Protein AF-A0A7V5V6L2-F1 (afdb_monomer_lite)

Secondary structure (DSSP, 8-state):
------------------------EEE--TT-SS-EEE--S-GGGS-TT-S-PPP-TT-------------TTT-B--TT-EEEEEEEE-GGGPPP-TT-EEEEEETT-GGG-EEEEPPTTSEEEETTTEEEE-TT--HHHHHHHHHHHHTTTSSS--EEEEEEE---HHHHHT-EEEEPPTTSEEEETTTEEEE-TTSBHHHHHHHHHHHHHHHHS--EEEEEEEEE--GGG--

pLDDT: mean 77.85, std 20.08, range [34.38, 97.31]

Structure (mmCIF, N/CA/C/O backbone):
data_AF-A0A7V5V6L2-F1
#
_entry.id   AF-A0A7V5V6L2-F1
#
loop_
_atom_site.group_PDB
_atom_site.id
_atom_site.type_symbol
_atom_site.label_atom_id
_atom_site.label_alt_id
_atom_site.label_comp_id
_atom_site.label_asym_id
_atom_site.label_entity_id
_atom_site.label_seq_id
_atom_site.pdbx_PDB_ins_code
_atom_site.Cartn_x
_atom_site.Cartn_y
_atom_site.Cartn_z
_atom_site.occupancy
_atom_site.B_iso_or_equiv
_atom_site.auth_seq_id
_atom_site.auth_comp_id
_atom_site.auth_asym_id
_atom_site.auth_atom_id
_atom_site.pdbx_PDB_model_num
ATOM 1 N N . MET A 1 1 ? 56.362 79.040 -9.985 1.00 41.59 1 MET A N 1
ATOM 2 C CA . MET A 1 1 ? 54.893 79.216 -9.907 1.00 41.59 1 MET A CA 1
ATOM 3 C C . MET A 1 1 ? 54.268 78.743 -11.215 1.00 41.59 1 MET A C 1
ATOM 5 O O . MET A 1 1 ? 54.948 78.742 -12.229 1.00 41.59 1 MET A O 1
ATOM 9 N N . THR A 1 2 ? 52.988 78.359 -11.138 1.00 38.19 2 THR A N 1
ATOM 10 C CA . THR A 1 2 ? 52.001 78.101 -12.213 1.00 38.19 2 THR A CA 1
ATOM 11 C C . THR A 1 2 ? 51.930 76.734 -12.934 1.00 38.19 2 THR A C 1
ATOM 13 O O . THR A 1 2 ? 52.546 76.502 -13.961 1.00 38.19 2 THR A O 1
ATOM 16 N N . LYS A 1 3 ? 50.987 75.935 -12.393 1.00 36.12 3 LYS A N 1
ATOM 17 C CA . LYS A 1 3 ? 49.850 75.212 -13.019 1.00 36.12 3 LYS A CA 1
ATOM 18 C C . LYS A 1 3 ? 50.050 73.830 -13.675 1.00 36.12 3 LYS A C 1
ATOM 20 O O . LYS A 1 3 ? 50.362 73.695 -14.850 1.00 36.12 3 LYS A O 1
ATOM 25 N N . ARG A 1 4 ? 49.630 72.819 -12.894 1.00 40.44 4 ARG A N 1
ATOM 26 C CA . ARG A 1 4 ? 49.074 71.511 -13.298 1.00 40.44 4 ARG A CA 1
ATOM 27 C C . ARG A 1 4 ? 48.045 71.627 -14.434 1.00 40.44 4 ARG A C 1
ATOM 29 O O . ARG A 1 4 ? 47.139 72.457 -14.355 1.00 40.44 4 ARG A O 1
ATOM 36 N N . LYS A 1 5 ? 48.087 70.672 -15.367 1.00 40.25 5 LYS A N 1
ATOM 37 C CA . LYS A 1 5 ? 46.914 70.154 -16.086 1.00 40.25 5 LYS A CA 1
ATOM 38 C C . LYS A 1 5 ? 46.978 68.626 -16.068 1.00 40.25 5 LYS A C 1
ATOM 40 O O . LYS A 1 5 ? 47.939 68.042 -16.553 1.00 40.25 5 LYS A O 1
ATOM 45 N N . TYR A 1 6 ? 45.977 68.010 -15.446 1.00 41.84 6 TYR A N 1
ATOM 46 C CA . TYR A 1 6 ? 45.711 66.577 -15.518 1.00 41.84 6 TYR A CA 1
ATOM 47 C C . TYR A 1 6 ? 45.057 66.280 -16.869 1.00 41.84 6 TYR A C 1
ATOM 49 O O . TYR A 1 6 ? 44.109 66.970 -17.240 1.00 41.84 6 TYR A O 1
ATOM 57 N N . SER A 1 7 ? 45.545 65.266 -17.582 1.00 34.50 7 SER A N 1
ATOM 58 C CA . SER A 1 7 ? 44.840 64.672 -18.716 1.00 34.50 7 SER A CA 1
ATOM 59 C C . SER A 1 7 ? 44.557 63.219 -18.360 1.00 34.50 7 SER A C 1
ATOM 61 O O . SER A 1 7 ? 45.471 62.408 -18.227 1.00 34.50 7 SER A O 1
ATOM 63 N N . ILE A 1 8 ? 43.287 62.941 -18.087 1.00 43.38 8 ILE A N 1
ATOM 64 C CA . ILE A 1 8 ? 42.750 61.618 -17.789 1.00 43.38 8 ILE A CA 1
ATOM 65 C C . ILE A 1 8 ? 42.624 60.896 -19.133 1.00 43.38 8 ILE A C 1
ATOM 67 O O . ILE A 1 8 ? 41.795 61.282 -19.953 1.00 43.38 8 ILE A O 1
ATOM 71 N N . LEU A 1 9 ? 43.458 59.880 -19.371 1.00 35.69 9 LEU A N 1
ATOM 72 C CA . LEU A 1 9 ? 43.323 58.990 -20.522 1.00 35.69 9 LEU A CA 1
ATOM 73 C C . LEU A 1 9 ? 42.493 57.774 -20.095 1.00 35.69 9 LEU A C 1
ATOM 75 O O . LEU A 1 9 ? 42.936 56.946 -19.300 1.00 35.69 9 LEU A O 1
ATOM 79 N N . LEU A 1 10 ? 41.261 57.727 -20.591 1.00 34.38 10 LEU A N 1
ATOM 80 C CA . LEU A 1 10 ? 40.284 56.671 -20.367 1.00 34.38 10 LEU A CA 1
ATOM 81 C C . LEU A 1 10 ? 40.291 55.707 -21.567 1.00 34.38 10 LEU A C 1
ATOM 83 O O . LEU A 1 10 ? 40.171 56.153 -22.703 1.00 34.38 10 LEU A O 1
ATOM 87 N N . LEU A 1 11 ? 40.303 54.407 -21.250 1.00 35.81 11 LEU A N 1
ATOM 88 C CA . LEU A 1 11 ? 39.705 53.293 -22.001 1.00 35.81 11 LEU A CA 1
ATOM 89 C C . LEU A 1 11 ? 40.404 52.788 -23.283 1.00 35.81 11 LEU A C 1
ATOM 91 O O . LEU A 1 11 ? 40.510 53.487 -24.281 1.00 35.81 11 LEU A O 1
ATOM 95 N N . ILE A 1 12 ? 40.753 51.498 -23.288 1.00 34.94 12 ILE A N 1
ATOM 96 C CA . ILE A 1 12 ? 40.013 50.417 -23.978 1.00 34.94 12 ILE A CA 1
ATOM 97 C C . ILE A 1 12 ? 40.784 49.115 -23.705 1.00 34.94 12 ILE A C 1
ATOM 99 O O . ILE A 1 12 ? 41.847 48.863 -24.267 1.00 34.94 12 ILE A O 1
ATOM 103 N N . THR A 1 13 ? 40.265 48.282 -22.804 1.00 43.19 13 THR A N 1
ATOM 104 C CA . THR A 1 13 ? 40.696 46.888 -22.669 1.00 43.19 13 THR A CA 1
ATOM 105 C C . THR A 1 13 ? 40.011 46.077 -23.761 1.00 43.19 13 THR A C 1
ATOM 107 O O . THR A 1 13 ? 38.801 45.861 -23.736 1.00 43.19 13 THR A O 1
ATOM 110 N N . LEU A 1 14 ? 40.800 45.645 -24.744 1.00 39.41 14 LEU A N 1
ATOM 111 C CA . LEU A 1 14 ? 40.396 44.671 -25.749 1.00 39.41 14 LEU A CA 1
ATOM 112 C C . LEU A 1 14 ? 40.101 43.342 -25.030 1.00 39.41 14 LEU A C 1
ATOM 114 O O . LEU A 1 14 ? 41.017 42.597 -24.683 1.00 39.41 14 LEU A O 1
ATOM 118 N N . PHE A 1 15 ? 38.827 43.032 -24.785 1.00 39.12 15 PHE A N 1
ATOM 119 C CA . PHE A 1 15 ? 38.419 41.649 -24.555 1.00 39.12 15 PHE A CA 1
ATOM 120 C C . PHE A 1 15 ? 38.571 40.926 -25.894 1.00 39.12 15 PHE A C 1
ATOM 122 O O . PHE A 1 15 ? 37.672 40.951 -26.733 1.00 39.12 15 PHE A O 1
ATOM 129 N N . LEU A 1 16 ? 39.733 40.305 -26.117 1.00 39.19 16 LEU A N 1
ATOM 130 C CA . LEU A 1 16 ? 39.832 39.236 -27.100 1.00 39.19 16 LEU A CA 1
ATOM 131 C C . LEU A 1 16 ? 38.950 38.093 -26.598 1.00 39.19 16 LEU A C 1
ATOM 133 O O . LEU A 1 16 ? 39.369 37.255 -25.801 1.00 39.19 16 LEU A O 1
ATOM 137 N N . SER A 1 17 ? 37.709 38.069 -27.072 1.00 45.81 17 SER A N 1
ATOM 138 C CA . SER A 1 17 ? 36.890 36.868 -27.119 1.00 45.81 17 SER A CA 1
ATOM 139 C C . SER A 1 17 ? 37.566 35.886 -28.075 1.00 45.81 17 SER A C 1
ATOM 141 O O . SER A 1 17 ? 37.196 35.766 -29.241 1.00 45.81 17 SER A O 1
ATOM 143 N N . GLY A 1 18 ? 38.604 35.209 -27.591 1.00 37.38 18 GLY A N 1
ATOM 144 C CA . GLY A 1 18 ? 39.109 34.005 -28.223 1.00 37.38 18 GLY A CA 1
ATOM 145 C C . GLY A 1 18 ? 38.018 32.948 -28.138 1.00 37.38 18 GLY A C 1
ATOM 146 O O . GLY A 1 18 ? 37.885 32.274 -27.120 1.00 37.38 18 GLY A O 1
ATOM 147 N N . CYS A 1 19 ? 37.217 32.813 -29.195 1.00 45.19 19 CYS A N 1
ATOM 148 C CA . CYS A 1 19 ? 36.525 31.561 -29.466 1.00 45.19 19 CYS A CA 1
ATOM 149 C C . CYS A 1 19 ? 37.611 30.510 -29.708 1.00 45.19 19 CYS A C 1
ATOM 151 O O . CYS A 1 19 ? 38.094 30.355 -30.827 1.00 45.19 19 CYS A O 1
ATOM 153 N N . ALA A 1 20 ? 38.033 29.818 -28.651 1.00 37.53 20 ALA A N 1
ATOM 154 C CA . ALA A 1 20 ? 38.747 28.564 -28.800 1.00 37.53 20 ALA A CA 1
ATOM 155 C C . ALA A 1 20 ? 37.747 27.571 -29.400 1.00 37.53 20 ALA A C 1
ATOM 157 O O . ALA A 1 20 ? 36.909 27.006 -28.695 1.00 37.53 20 ALA A O 1
ATOM 158 N N . ALA A 1 21 ? 37.776 27.434 -30.726 1.00 41.00 21 ALA A N 1
ATOM 159 C CA . ALA A 1 21 ? 37.084 26.360 -31.410 1.00 41.00 21 ALA A CA 1
ATOM 160 C C . ALA A 1 21 ? 37.600 25.044 -30.817 1.00 41.00 21 ALA A C 1
ATOM 162 O O . ALA A 1 21 ? 38.800 24.767 -30.825 1.00 41.00 21 ALA A O 1
ATOM 163 N N . ARG A 1 22 ? 36.693 24.281 -30.211 1.00 42.16 22 ARG A N 1
ATOM 164 C CA . ARG A 1 22 ? 36.994 22.982 -29.621 1.00 42.16 22 ARG A CA 1
ATOM 165 C C . ARG A 1 22 ? 37.298 22.036 -30.783 1.00 42.16 22 ARG A C 1
ATOM 167 O O . ARG A 1 22 ? 36.386 21.588 -31.464 1.00 42.16 22 ARG A O 1
ATOM 174 N N . GLU A 1 23 ? 38.575 21.819 -31.073 1.00 45.91 23 GLU A N 1
ATOM 175 C CA . GLU A 1 23 ? 38.997 20.843 -32.079 1.00 45.91 23 GLU A CA 1
ATOM 176 C C . GLU A 1 23 ? 38.764 19.443 -31.507 1.00 45.91 23 GLU A C 1
ATOM 178 O O . GLU A 1 23 ? 39.464 19.017 -30.589 1.00 45.91 23 GLU A O 1
ATOM 183 N N . THR A 1 24 ? 37.739 18.756 -32.006 1.00 48.75 24 THR A N 1
ATOM 184 C CA . THR A 1 24 ? 37.389 17.394 -31.602 1.00 48.75 24 THR A CA 1
ATOM 185 C C . THR A 1 24 ? 37.683 16.411 -32.731 1.00 48.75 24 THR A C 1
ATOM 187 O O . THR A 1 24 ? 37.511 16.710 -33.913 1.00 48.75 24 THR A O 1
ATOM 190 N N . LEU A 1 25 ? 38.182 15.227 -32.370 1.00 47.44 25 LEU A N 1
ATOM 191 C CA . LEU A 1 25 ? 38.344 14.108 -33.297 1.00 47.44 25 LEU A CA 1
ATOM 192 C C . LEU A 1 25 ? 37.004 13.371 -33.376 1.00 47.44 25 LEU A C 1
ATOM 194 O O . LEU A 1 25 ? 36.458 12.958 -32.352 1.00 47.44 25 LEU A O 1
ATOM 198 N N . SER A 1 26 ? 36.474 13.217 -34.590 1.00 45.06 26 SER A N 1
ATOM 199 C CA . SER A 1 26 ? 35.284 12.406 -34.852 1.00 45.06 26 SER A CA 1
ATOM 200 C C . SER A 1 26 ? 35.706 11.026 -35.341 1.00 45.06 26 SER A C 1
ATOM 202 O O . SER A 1 26 ? 36.468 10.891 -36.300 1.00 45.06 26 SER A O 1
ATOM 204 N N . VAL A 1 27 ? 35.211 9.978 -34.683 1.00 51.06 27 VAL A N 1
ATOM 205 C CA . VAL A 1 27 ? 35.336 8.613 -35.202 1.00 51.06 27 VAL A CA 1
ATOM 206 C C . VAL A 1 27 ? 34.067 8.289 -35.973 1.00 51.06 27 VAL A C 1
ATOM 208 O O . VAL A 1 27 ? 32.991 8.155 -35.391 1.00 51.06 27 VAL A O 1
ATOM 211 N N . ARG A 1 28 ? 34.205 8.161 -37.296 1.00 44.34 28 ARG A N 1
ATOM 212 C CA . ARG A 1 28 ? 33.155 7.627 -38.165 1.00 44.34 28 ARG A CA 1
ATOM 213 C C . ARG A 1 28 ? 33.167 6.110 -38.103 1.00 44.34 28 ARG A C 1
ATOM 215 O O . ARG A 1 28 ? 34.108 5.470 -38.570 1.00 44.34 28 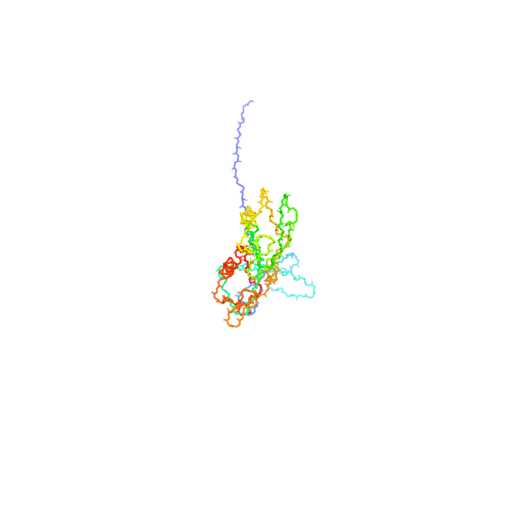ARG A O 1
ATOM 222 N N . GLN A 1 29 ? 32.105 5.540 -37.552 1.00 45.56 29 GLN A N 1
ATOM 223 C CA . GLN A 1 29 ? 31.823 4.115 -37.652 1.00 45.56 29 GLN A CA 1
ATOM 224 C C . GLN A 1 29 ? 30.957 3.893 -38.909 1.00 45.56 29 GLN A C 1
ATOM 226 O O . GLN A 1 29 ? 30.001 4.647 -39.084 1.00 45.56 29 GLN A O 1
ATOM 231 N N . PRO A 1 30 ? 31.251 2.909 -39.784 1.00 44.44 30 PRO A N 1
ATOM 232 C CA . PRO A 1 30 ? 30.562 2.764 -41.076 1.00 44.44 30 PRO A CA 1
ATOM 233 C C . PRO A 1 30 ? 29.033 2.629 -40.984 1.00 44.44 30 PRO A C 1
ATOM 235 O O . PRO A 1 30 ? 28.346 3.056 -41.903 1.00 44.44 30 PRO A O 1
ATOM 238 N N . ASP A 1 31 ? 28.522 2.116 -39.858 1.00 51.16 31 ASP A N 1
ATOM 239 C CA . ASP A 1 31 ? 27.096 1.835 -39.638 1.00 51.16 31 ASP A CA 1
ATOM 240 C C . ASP A 1 31 ? 26.474 2.611 -38.453 1.00 51.16 31 ASP A C 1
ATOM 242 O O . ASP A 1 31 ? 25.347 2.322 -38.052 1.00 51.16 31 ASP A O 1
ATOM 246 N N . ALA A 1 32 ? 27.172 3.590 -37.857 1.00 44.25 32 ALA A N 1
ATOM 247 C CA . ALA A 1 32 ? 26.611 4.392 -36.760 1.00 44.25 32 ALA A CA 1
ATOM 248 C C . ALA A 1 32 ? 26.010 5.708 -37.277 1.00 44.25 32 ALA A C 1
ATOM 250 O O . ALA A 1 32 ? 26.667 6.487 -37.962 1.00 44.25 32 ALA A O 1
ATOM 251 N N . LEU A 1 33 ? 24.761 5.993 -36.894 1.00 48.53 33 LEU A N 1
ATOM 252 C CA . LEU A 1 33 ? 23.981 7.141 -37.379 1.00 48.53 33 LEU A CA 1
ATOM 253 C C . LEU A 1 33 ? 24.474 8.523 -36.896 1.00 48.53 33 LEU A C 1
ATOM 255 O O . LEU A 1 33 ? 23.944 9.535 -37.358 1.00 48.53 33 LEU A O 1
ATOM 259 N N . LYS A 1 34 ? 25.461 8.605 -35.988 1.00 48.25 34 LYS A N 1
ATOM 260 C CA . LYS A 1 34 ? 26.094 9.869 -35.565 1.00 48.25 34 LYS A CA 1
ATOM 261 C C . LYS A 1 34 ? 27.561 9.687 -35.186 1.00 48.25 34 LYS A C 1
ATOM 263 O O . LYS A 1 34 ? 27.925 8.691 -34.568 1.00 48.25 34 LYS A O 1
ATOM 268 N N . ASP A 1 35 ? 28.355 10.706 -35.505 1.00 42.47 35 ASP A N 1
ATOM 269 C CA . ASP A 1 35 ? 29.761 10.810 -35.119 1.00 42.47 35 ASP A CA 1
ATOM 270 C C . ASP A 1 35 ? 29.901 10.810 -33.584 1.00 42.47 35 ASP A C 1
ATOM 272 O O . ASP A 1 35 ? 29.190 11.537 -32.882 1.00 42.47 35 ASP A O 1
ATOM 276 N N . VAL A 1 36 ? 30.820 9.994 -33.057 1.00 54.28 36 VAL A N 1
ATOM 277 C CA . VAL A 1 36 ? 31.207 10.023 -31.638 1.00 54.28 36 VAL A CA 1
ATOM 278 C C . VAL A 1 36 ? 32.242 11.128 -31.455 1.00 54.28 36 VAL A C 1
ATOM 280 O O . VAL A 1 36 ? 33.311 11.084 -32.068 1.00 54.28 36 VAL A O 1
ATOM 283 N N . GLU A 1 37 ? 31.922 12.120 -30.625 1.00 52.84 37 GLU A N 1
ATOM 284 C CA . GLU A 1 37 ? 32.837 13.212 -30.296 1.00 52.84 37 GLU A CA 1
ATOM 285 C C . GLU A 1 37 ? 33.836 12.740 -29.234 1.00 52.84 37 GLU A C 1
ATOM 287 O O . GLU A 1 37 ? 33.458 12.415 -28.107 1.00 52.84 37 GLU A O 1
ATOM 292 N N . ILE A 1 38 ? 35.116 12.674 -29.598 1.00 53.09 38 ILE A N 1
ATOM 293 C CA . ILE A 1 38 ? 36.175 12.268 -28.676 1.00 53.09 38 ILE A CA 1
ATOM 294 C C . ILE A 1 38 ? 36.830 13.518 -28.092 1.00 53.09 38 ILE A C 1
ATOM 296 O O . ILE A 1 38 ? 37.417 14.330 -28.810 1.00 53.09 38 ILE A O 1
ATOM 300 N N . SER A 1 39 ? 36.749 13.645 -26.768 1.00 54.25 39 SER A N 1
ATOM 301 C CA . SER A 1 39 ? 37.547 14.585 -25.981 1.00 54.25 39 SER A CA 1
ATOM 302 C C . SER A 1 39 ? 38.772 13.852 -25.442 1.00 54.25 39 SER A C 1
ATOM 304 O O . SER A 1 39 ? 38.650 12.740 -24.935 1.00 54.25 39 SER A O 1
ATOM 306 N N . TYR A 1 40 ? 39.946 14.467 -25.536 1.00 60.50 40 TYR A N 1
ATOM 307 C CA . TYR A 1 40 ? 41.209 13.877 -25.101 1.00 60.50 40 TYR A CA 1
ATOM 308 C C . TYR A 1 40 ? 41.943 14.821 -24.140 1.00 60.50 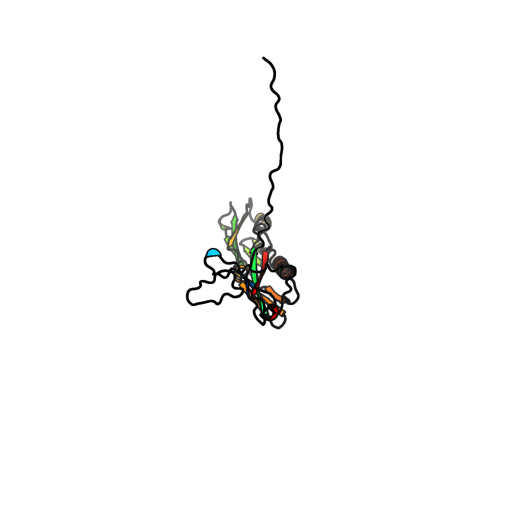40 TYR A C 1
ATOM 310 O O . TYR A 1 40 ? 41.946 16.037 -24.332 1.00 60.50 40 TYR A O 1
ATOM 318 N N . GLU A 1 41 ? 42.557 14.260 -23.097 1.00 55.09 41 GLU A N 1
ATOM 319 C CA . GLU A 1 41 ? 43.478 14.967 -22.198 1.00 55.09 41 GLU A CA 1
ATOM 320 C C . GLU A 1 41 ? 44.922 14.734 -22.683 1.00 55.09 41 GLU A C 1
ATOM 322 O O . GLU A 1 41 ? 45.249 13.636 -23.130 1.00 55.09 41 GLU A O 1
ATOM 327 N N . ASN A 1 42 ? 45.787 15.756 -22.588 1.00 53.41 42 ASN A N 1
ATOM 328 C CA . ASN A 1 42 ? 47.182 15.785 -23.081 1.00 53.41 42 ASN A CA 1
ATOM 329 C C . ASN A 1 42 ? 47.364 15.998 -24.602 1.00 53.41 42 ASN A C 1
ATOM 331 O O . ASN A 1 42 ? 48.079 15.252 -25.271 1.00 53.41 42 ASN A O 1
ATOM 335 N N . LYS A 1 43 ? 46.765 17.068 -25.149 1.00 57.22 43 LYS A N 1
ATOM 336 C CA . LYS A 1 43 ? 46.905 17.480 -26.564 1.00 57.22 43 LYS A CA 1
ATOM 337 C C . LYS A 1 43 ? 48.359 17.625 -27.028 1.00 57.22 43 LYS A C 1
ATOM 339 O O . LYS A 1 43 ? 48.651 17.343 -28.185 1.00 57.22 43 LYS A O 1
ATOM 344 N N . ASP A 1 44 ? 49.250 18.004 -26.121 1.00 59.19 44 ASP A N 1
ATOM 345 C CA . ASP A 1 44 ? 50.657 18.291 -26.418 1.00 59.19 44 ASP A CA 1
ATOM 346 C C . ASP A 1 44 ? 51.504 17.028 -26.652 1.00 59.19 44 ASP A C 1
ATOM 348 O O . ASP A 1 44 ? 52.639 17.122 -27.114 1.00 59.19 44 ASP A O 1
ATOM 352 N N . LEU A 1 45 ? 50.964 15.841 -26.339 1.00 59.47 45 LEU A N 1
ATOM 353 C CA . LEU A 1 45 ? 51.643 14.556 -26.543 1.00 59.47 45 LEU A CA 1
ATOM 354 C C . LEU A 1 45 ? 51.358 13.940 -27.919 1.00 59.47 45 LEU A C 1
ATOM 356 O O . LEU A 1 45 ? 51.990 12.949 -28.289 1.00 59.47 45 LEU A O 1
ATOM 360 N N . LEU A 1 46 ? 50.413 14.502 -28.678 1.00 58.41 46 LEU A N 1
ATOM 361 C CA . LEU A 1 46 ? 50.105 14.033 -30.023 1.00 58.41 46 LEU A CA 1
ATOM 362 C C . LEU A 1 46 ? 51.038 14.707 -31.043 1.00 58.41 46 LEU A C 1
ATOM 364 O O . LEU A 1 46 ? 51.217 15.926 -30.997 1.00 58.41 46 LEU A O 1
ATOM 368 N N . PRO A 1 47 ? 51.620 13.955 -31.996 1.00 56.91 47 PRO A N 1
ATOM 369 C CA . PRO A 1 47 ? 52.330 14.563 -33.114 1.00 56.91 47 PRO A CA 1
ATOM 370 C C . PRO A 1 47 ? 51.374 15.472 -33.913 1.00 56.91 47 PRO A C 1
ATOM 372 O O . PRO A 1 47 ? 50.189 15.167 -34.051 1.00 56.91 47 PRO A O 1
ATOM 375 N N . ALA A 1 48 ? 51.894 16.602 -34.406 1.00 56.06 48 ALA A N 1
ATOM 376 C CA . ALA A 1 48 ? 51.169 17.653 -35.134 1.00 56.06 48 ALA A CA 1
ATOM 377 C C . ALA A 1 48 ? 50.207 17.110 -36.223 1.00 56.06 48 ALA A C 1
ATOM 379 O O . ALA A 1 48 ? 50.415 16.018 -36.751 1.00 56.06 48 ALA A O 1
ATOM 380 N N . PRO A 1 49 ? 49.158 17.874 -36.580 1.00 52.25 49 PRO A N 1
ATOM 381 C CA . PRO A 1 49 ? 47.780 17.407 -36.706 1.00 52.25 49 PRO A CA 1
ATOM 382 C C . PRO A 1 49 ? 47.640 16.237 -37.683 1.00 52.25 49 PRO A C 1
ATOM 384 O O . PRO A 1 49 ? 47.519 16.413 -38.895 1.00 52.25 49 PRO A O 1
ATOM 387 N N . VAL A 1 50 ? 47.614 15.025 -37.136 1.00 52.72 50 VAL A N 1
ATOM 388 C CA . VAL A 1 50 ? 47.217 13.832 -37.878 1.00 52.72 50 VAL A CA 1
ATOM 389 C C . VAL A 1 50 ? 45.697 13.750 -37.808 1.00 52.72 50 VAL A C 1
ATOM 391 O O . VAL A 1 50 ? 45.124 13.622 -36.730 1.00 52.72 50 VAL A O 1
ATOM 394 N N . SER A 1 51 ? 45.029 13.817 -38.958 1.00 53.56 51 SER A N 1
ATOM 395 C CA . SER A 1 51 ? 43.568 13.669 -39.071 1.00 53.56 51 SER A CA 1
ATOM 396 C C . SER A 1 51 ? 43.062 12.294 -38.618 1.00 53.56 51 SER A C 1
ATOM 398 O O . SER A 1 51 ? 41.862 12.100 -38.444 1.00 53.56 51 SER A O 1
ATOM 400 N N . THR A 1 52 ? 43.972 11.339 -38.415 1.00 56.16 52 THR A N 1
ATOM 401 C CA . THR A 1 52 ? 43.672 9.973 -37.999 1.00 56.16 52 THR A CA 1
ATOM 402 C C . THR A 1 52 ? 44.729 9.475 -37.018 1.00 56.16 52 THR A C 1
ATOM 404 O O . THR A 1 52 ? 45.887 9.286 -37.395 1.00 56.16 52 THR A O 1
ATOM 407 N N . TYR A 1 53 ? 44.326 9.225 -35.774 1.00 66.75 53 TYR A N 1
ATOM 408 C CA . TYR A 1 53 ? 45.139 8.520 -34.785 1.00 66.75 53 TYR A CA 1
ATOM 409 C C . TYR A 1 53 ? 44.784 7.031 -34.800 1.00 66.75 53 TYR A C 1
ATOM 411 O O . TYR A 1 53 ? 43.607 6.667 -34.782 1.00 66.75 53 TYR A O 1
ATOM 419 N N . ARG A 1 54 ? 45.794 6.159 -34.848 1.00 68.94 54 ARG A N 1
ATOM 420 C CA . ARG A 1 54 ? 45.600 4.708 -34.778 1.00 68.94 54 ARG A CA 1
ATOM 421 C C . ARG A 1 54 ? 45.920 4.245 -33.364 1.00 68.94 54 ARG A C 1
ATOM 423 O O . ARG A 1 54 ? 47.053 4.411 -32.933 1.00 68.94 54 ARG A O 1
ATOM 430 N N . LEU A 1 55 ? 44.942 3.634 -32.698 1.00 71.94 55 LEU A N 1
ATOM 431 C CA . LEU A 1 55 ? 45.127 3.073 -31.361 1.00 71.94 55 LEU A CA 1
ATOM 432 C C . LEU A 1 55 ? 46.203 1.981 -31.370 1.00 71.94 55 LEU A C 1
ATOM 434 O O . LEU A 1 55 ? 46.220 1.115 -32.254 1.00 71.94 55 LEU A O 1
ATOM 438 N N . THR A 1 56 ? 47.083 2.021 -30.379 1.00 77.00 56 THR A N 1
ATOM 439 C CA . THR A 1 56 ? 48.189 1.085 -30.184 1.00 77.00 56 THR A CA 1
ATOM 440 C C . THR A 1 56 ? 48.133 0.427 -28.806 1.00 77.00 56 THR A C 1
ATOM 442 O O . THR A 1 56 ? 47.362 0.805 -27.923 1.00 77.00 56 THR A O 1
ATOM 445 N N . SER A 1 57 ? 48.941 -0.616 -28.618 1.00 62.66 57 SER A N 1
ATOM 446 C CA . SER A 1 57 ? 49.091 -1.282 -27.327 1.00 62.66 57 SER A CA 1
ATOM 447 C C . SER A 1 57 ? 49.750 -0.338 -26.315 1.00 62.66 57 SER A C 1
ATOM 449 O O . SER A 1 57 ? 50.934 -0.036 -26.448 1.00 62.66 57 SER A O 1
ATOM 451 N N . GLY A 1 58 ? 48.997 0.095 -25.304 1.00 72.06 58 GLY A N 1
ATOM 452 C CA . GLY A 1 58 ? 49.451 1.045 -24.279 1.00 72.06 58 GLY A CA 1
ATOM 453 C C . GLY A 1 58 ? 48.526 2.252 -24.127 1.00 72.06 58 GLY A C 1
ATOM 454 O O . GLY A 1 58 ? 48.551 2.907 -23.087 1.00 72.06 58 GLY A O 1
ATOM 455 N N . ASP A 1 59 ? 47.667 2.495 -25.117 1.00 76.31 59 ASP A N 1
ATOM 456 C CA . ASP A 1 59 ? 46.675 3.561 -25.047 1.00 76.31 59 ASP A CA 1
ATOM 457 C C . ASP A 1 59 ? 45.590 3.220 -24.022 1.00 76.31 59 ASP A C 1
ATOM 459 O O . ASP A 1 59 ? 45.078 2.098 -23.964 1.00 76.31 59 ASP A O 1
ATOM 463 N N . VAL A 1 60 ? 45.205 4.216 -23.226 1.00 69.56 60 VAL A N 1
ATOM 464 C CA . VAL A 1 60 ? 44.122 4.097 -22.249 1.00 69.56 60 VAL A CA 1
ATOM 465 C C . VAL A 1 60 ? 42.923 4.883 -22.758 1.00 69.56 60 VAL A C 1
ATOM 467 O O . VAL A 1 60 ? 42.952 6.110 -22.831 1.00 69.56 60 VAL A O 1
ATOM 470 N N . LEU A 1 61 ? 41.850 4.172 -23.101 1.00 69.88 61 LEU A N 1
ATOM 471 C CA . LEU A 1 61 ? 40.578 4.781 -23.476 1.00 69.88 61 LEU A CA 1
ATOM 472 C C . LEU A 1 61 ? 39.725 5.024 -22.233 1.00 69.88 61 LEU A C 1
ATOM 474 O O . LEU A 1 61 ? 39.455 4.099 -21.465 1.00 69.88 61 LEU A O 1
ATOM 478 N N . ARG A 1 62 ? 39.239 6.256 -22.073 1.00 66.62 62 ARG A N 1
ATOM 479 C CA . ARG A 1 62 ? 38.224 6.597 -21.075 1.00 66.62 62 ARG A CA 1
ATOM 480 C C . ARG A 1 62 ? 36.903 6.871 -21.780 1.00 66.62 62 ARG A C 1
ATOM 482 O O . ARG A 1 62 ? 36.782 7.831 -22.532 1.00 66.62 62 ARG A O 1
ATOM 489 N N . LEU A 1 63 ? 35.923 6.006 -21.542 1.00 61.84 63 LEU A N 1
ATOM 490 C CA . LEU A 1 63 ? 34.574 6.155 -22.076 1.00 61.84 63 LEU A CA 1
ATOM 491 C C . LEU A 1 63 ? 33.700 6.850 -21.036 1.00 61.84 63 LEU A C 1
ATOM 493 O O . LEU A 1 63 ? 33.390 6.274 -19.994 1.00 61.84 63 LEU A O 1
ATOM 497 N N . GLU A 1 64 ? 33.291 8.081 -21.327 1.00 56.69 64 GLU A N 1
ATOM 498 C CA . GLU A 1 64 ? 32.309 8.805 -20.523 1.00 56.69 64 GLU A CA 1
ATOM 499 C C . GLU A 1 64 ? 30.973 8.819 -21.263 1.00 56.69 64 GLU A C 1
ATOM 501 O O . GLU A 1 64 ? 30.725 9.633 -22.150 1.00 56.69 64 GLU A O 1
ATOM 506 N N . ALA A 1 65 ? 30.102 7.872 -20.920 1.00 54.66 65 ALA A N 1
ATOM 507 C CA . ALA A 1 65 ? 28.741 7.854 -21.428 1.00 54.66 65 ALA A CA 1
ATOM 508 C C . ALA A 1 65 ? 27.860 8.718 -20.520 1.00 54.66 65 ALA A C 1
ATOM 510 O O . ALA A 1 65 ? 27.651 8.390 -19.352 1.00 54.66 65 ALA A O 1
ATOM 511 N N . THR A 1 66 ? 27.307 9.806 -21.057 1.00 56.66 66 THR A N 1
ATOM 512 C CA . THR A 1 66 ? 26.190 10.502 -20.412 1.00 56.66 66 THR A CA 1
ATOM 513 C C . THR A 1 66 ? 24.894 9.872 -20.921 1.00 56.66 66 THR A C 1
ATOM 515 O O . THR A 1 66 ? 24.531 10.066 -22.084 1.00 56.66 66 THR A O 1
ATOM 518 N N . PRO A 1 67 ? 24.194 9.052 -20.114 1.00 54.53 67 PRO A N 1
ATOM 519 C CA . PRO A 1 67 ? 22.950 8.453 -20.565 1.00 54.53 67 PRO A CA 1
ATOM 520 C C . PRO A 1 67 ? 21.961 9.570 -20.899 1.00 54.53 67 PRO A C 1
ATOM 522 O O . PRO A 1 67 ? 21.716 10.468 -20.088 1.00 54.53 67 PRO A O 1
ATOM 525 N N . ARG A 1 68 ? 21.392 9.526 -22.108 1.00 59.88 68 ARG A N 1
ATOM 526 C CA . ARG A 1 68 ? 20.344 10.462 -22.515 1.00 59.88 68 ARG A CA 1
ATOM 527 C C . ARG A 1 68 ? 19.204 10.330 -21.513 1.00 59.88 68 ARG A C 1
ATOM 529 O O . ARG A 1 68 ? 18.623 9.253 -21.397 1.00 59.88 68 ARG A O 1
ATOM 536 N N . GLN A 1 69 ? 18.888 11.406 -20.788 1.00 57.81 69 GLN A N 1
ATOM 537 C CA . GLN A 1 69 ? 17.734 11.390 -19.897 1.00 57.81 69 GLN A CA 1
ATOM 538 C C . GLN A 1 69 ? 16.491 11.088 -20.731 1.00 57.81 69 GLN A C 1
ATOM 540 O O . GLN A 1 69 ? 16.107 11.857 -21.615 1.00 57.81 69 GLN A O 1
ATOM 545 N N . ILE A 1 70 ? 15.902 9.921 -20.485 1.00 63.88 70 ILE A N 1
ATOM 546 C CA . ILE A 1 70 ? 14.670 9.512 -21.137 1.00 63.88 70 ILE A CA 1
ATOM 547 C C . ILE A 1 70 ? 13.577 10.419 -20.584 1.00 63.88 70 ILE A C 1
ATOM 549 O O . ILE A 1 70 ? 13.280 10.394 -19.392 1.00 63.88 70 ILE A O 1
ATOM 553 N N . ASN A 1 71 ? 12.977 11.237 -21.446 1.00 69.25 71 ASN A N 1
ATOM 554 C CA . ASN A 1 71 ? 11.810 12.013 -21.063 1.00 69.25 71 ASN A CA 1
ATOM 555 C C . ASN A 1 71 ? 10.635 11.050 -20.830 1.00 69.25 71 ASN A C 1
ATOM 557 O O . ASN A 1 71 ? 9.991 10.606 -21.782 1.00 69.25 71 ASN A O 1
ATOM 561 N N . SER A 1 72 ? 10.350 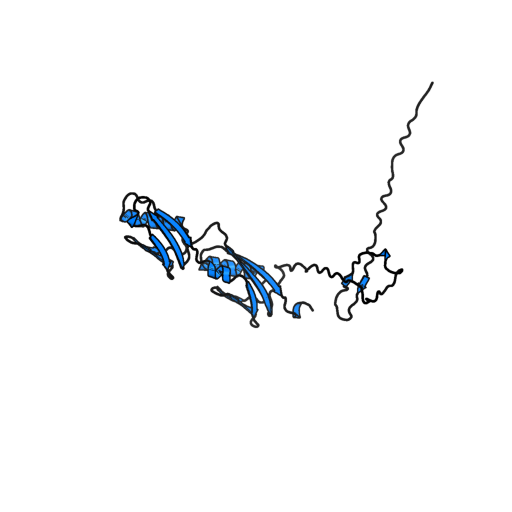10.736 -19.565 1.00 61.75 72 SER A N 1
ATOM 562 C CA . SER A 1 72 ? 9.341 9.750 -19.156 1.00 61.75 72 SER A CA 1
ATOM 563 C C . SER A 1 72 ? 7.929 10.028 -19.685 1.00 61.75 72 SER A C 1
ATOM 565 O O . SER A 1 72 ? 7.127 9.101 -19.785 1.00 61.75 72 SER A O 1
ATOM 567 N N . ARG A 1 73 ? 7.618 11.283 -20.044 1.00 67.00 73 ARG A N 1
ATOM 568 C CA . ARG A 1 73 ? 6.316 11.677 -20.617 1.00 67.00 73 ARG A CA 1
ATOM 569 C C . ARG A 1 73 ? 6.171 11.334 -22.091 1.00 67.00 73 ARG A C 1
ATOM 571 O O . ARG A 1 73 ? 5.062 11.116 -22.560 1.00 67.00 73 ARG A O 1
ATOM 578 N N . GLN A 1 74 ? 7.283 11.318 -22.816 1.00 74.75 74 GLN A N 1
ATOM 579 C CA . GLN A 1 74 ? 7.322 10.997 -24.244 1.00 74.75 74 GLN A CA 1
ATOM 580 C C . GLN A 1 74 ? 7.741 9.545 -24.487 1.00 74.75 74 GLN A C 1
ATOM 582 O O . GLN A 1 74 ? 7.592 9.036 -25.595 1.00 74.75 74 GLN A O 1
ATOM 587 N N . PHE A 1 75 ? 8.247 8.868 -23.455 1.00 82.25 75 PHE A N 1
ATOM 588 C CA . PHE A 1 75 ? 8.543 7.449 -23.515 1.00 82.25 75 PHE A CA 1
ATOM 589 C C . PHE A 1 75 ? 7.250 6.642 -23.516 1.00 82.25 75 PHE A C 1
ATOM 591 O O . PHE A 1 75 ? 6.640 6.427 -22.470 1.00 82.25 75 PHE A O 1
ATOM 598 N N . LEU A 1 76 ? 6.853 6.174 -24.692 1.00 89.50 76 LEU A N 1
ATOM 599 C CA . LEU A 1 76 ? 5.840 5.137 -24.822 1.00 89.50 76 LEU A CA 1
ATOM 600 C C . LEU A 1 76 ? 6.480 3.796 -24.500 1.00 89.50 76 LEU A C 1
ATOM 602 O O . LEU A 1 76 ? 7.616 3.559 -24.893 1.00 89.50 76 LEU A O 1
ATOM 606 N N . ILE A 1 77 ? 5.773 2.935 -23.784 1.00 91.56 77 ILE A N 1
ATOM 607 C CA . ILE A 1 77 ? 6.228 1.583 -23.460 1.00 91.56 77 ILE A CA 1
ATOM 608 C C . ILE A 1 77 ? 6.000 0.653 -24.660 1.00 91.56 77 ILE A C 1
ATOM 610 O O . ILE A 1 77 ? 4.952 0.709 -25.309 1.00 91.56 77 ILE A O 1
ATOM 614 N N . GLU A 1 78 ? 6.940 -0.249 -24.921 1.00 90.62 78 GLU A N 1
ATOM 615 C CA . GLU A 1 78 ? 6.861 -1.264 -25.972 1.00 90.62 78 GLU A CA 1
ATOM 616 C C . GLU A 1 78 ? 7.155 -2.657 -25.418 1.00 90.62 78 GLU A C 1
ATOM 618 O O . GLU A 1 78 ? 7.508 -2.850 -24.257 1.00 90.62 78 GLU A O 1
ATOM 623 N N . ARG A 1 79 ? 6.938 -3.660 -26.267 1.00 92.56 79 ARG A N 1
ATOM 624 C CA . ARG A 1 79 ? 7.174 -5.067 -25.946 1.00 92.56 79 ARG A CA 1
ATOM 625 C C . ARG A 1 79 ? 8.671 -5.299 -25.762 1.00 92.56 79 ARG A C 1
ATOM 627 O O . ARG A 1 79 ? 9.467 -4.803 -26.552 1.00 92.56 79 ARG A O 1
ATOM 634 N N . GLY A 1 80 ? 9.035 -6.092 -24.761 1.00 89.69 80 GLY A N 1
ATOM 635 C CA . GLY A 1 80 ? 10.433 -6.394 -24.459 1.00 89.69 80 GLY A CA 1
ATOM 636 C C . GLY A 1 80 ? 11.160 -5.329 -23.636 1.00 89.69 80 GLY A C 1
ATOM 637 O O . GLY A 1 80 ? 12.297 -5.576 -23.246 1.00 89.69 80 GLY A O 1
ATOM 638 N N . ASP A 1 81 ? 10.526 -4.195 -23.319 1.00 91.44 81 ASP A N 1
ATOM 639 C CA . ASP A 1 81 ? 11.099 -3.238 -22.372 1.00 91.44 81 ASP A CA 1
ATOM 640 C C . ASP A 1 81 ? 11.136 -3.835 -20.959 1.00 91.44 81 ASP A C 1
ATOM 642 O O . ASP A 1 81 ? 10.180 -4.484 -20.517 1.00 91.44 81 ASP A O 1
ATOM 646 N N . SER A 1 82 ? 12.226 -3.576 -20.233 1.00 90.50 82 SER A N 1
ATOM 647 C CA . SER A 1 82 ? 12.314 -3.854 -18.798 1.00 90.50 82 SER A CA 1
ATOM 648 C C . SER A 1 82 ? 12.019 -2.585 -18.006 1.00 90.50 82 SER A C 1
ATOM 650 O O . SER A 1 82 ? 12.756 -1.591 -18.081 1.00 90.50 82 SER A O 1
ATOM 652 N N . LEU A 1 83 ? 10.926 -2.625 -17.247 1.00 92.94 83 LEU A N 1
ATOM 653 C CA . LEU A 1 83 ? 10.458 -1.532 -16.407 1.00 92.94 83 LEU A CA 1
ATOM 654 C C . LEU A 1 83 ? 10.828 -1.809 -14.953 1.00 92.94 83 LEU A C 1
ATOM 656 O O . LEU A 1 83 ? 10.450 -2.838 -14.400 1.00 92.94 83 LEU A O 1
ATOM 660 N N . ARG A 1 84 ? 11.507 -0.870 -14.297 1.00 93.31 84 ARG A N 1
ATOM 661 C CA . ARG A 1 84 ? 11.626 -0.871 -12.840 1.00 93.31 84 ARG A CA 1
ATOM 662 C C . ARG A 1 84 ? 10.420 -0.162 -12.251 1.00 93.31 84 ARG A C 1
ATOM 664 O O . ARG A 1 84 ? 10.148 0.988 -12.591 1.00 93.31 84 ARG A O 1
ATOM 671 N N . ILE A 1 85 ? 9.720 -0.850 -11.359 1.00 94.12 85 ILE A N 1
ATOM 672 C CA . ILE A 1 85 ? 8.566 -0.314 -10.644 1.00 94.12 85 ILE A CA 1
ATOM 673 C C . ILE A 1 85 ? 8.911 -0.280 -9.162 1.00 94.12 85 ILE A C 1
ATOM 675 O O . ILE A 1 85 ? 9.415 -1.265 -8.617 1.00 94.12 85 ILE A O 1
ATOM 679 N N . SER A 1 86 ? 8.655 0.855 -8.515 1.00 92.88 86 SER A N 1
ATOM 680 C CA . SER A 1 86 ? 8.787 0.977 -7.065 1.00 92.88 86 SER A CA 1
ATOM 681 C C . SER A 1 86 ? 7.548 1.608 -6.442 1.00 92.88 86 SER A C 1
ATOM 683 O O . SER A 1 86 ? 6.976 2.551 -6.985 1.00 92.88 86 SER A O 1
ATOM 685 N N . PHE A 1 87 ? 7.147 1.066 -5.301 1.00 91.75 87 PHE A N 1
ATOM 686 C CA . PHE A 1 87 ? 6.044 1.484 -4.458 1.00 91.75 87 PHE A CA 1
ATOM 687 C C . PHE A 1 87 ? 6.632 2.049 -3.171 1.00 91.75 87 PHE A C 1
ATOM 689 O O . PHE A 1 87 ? 7.277 1.332 -2.403 1.00 91.75 87 PHE A O 1
ATOM 696 N N . ASN A 1 88 ? 6.384 3.330 -2.927 1.00 89.44 88 ASN A N 1
ATOM 697 C CA . ASN A 1 88 ? 6.783 4.003 -1.698 1.00 89.44 88 ASN A CA 1
ATOM 698 C C . ASN A 1 88 ? 5.526 4.478 -0.979 1.00 89.44 88 ASN A C 1
ATOM 700 O O . ASN A 1 88 ? 4.683 5.144 -1.575 1.00 89.44 88 ASN A O 1
ATOM 704 N N . PHE A 1 89 ? 5.365 4.099 0.283 1.00 85.31 89 PHE A N 1
ATOM 705 C CA . PHE A 1 89 ? 4.189 4.482 1.050 1.00 85.31 89 PHE A CA 1
ATOM 706 C C . PHE A 1 89 ? 4.239 5.962 1.450 1.00 85.31 89 PHE A C 1
ATOM 708 O O . PHE A 1 89 ? 5.275 6.454 1.895 1.00 85.31 89 PHE A O 1
ATOM 715 N N . GLU A 1 90 ? 3.115 6.665 1.301 1.00 82.25 90 GLU A N 1
ATOM 716 C CA . GLU A 1 90 ? 2.969 8.048 1.758 1.00 82.25 90 GLU A CA 1
ATOM 717 C C . GLU A 1 90 ? 2.434 8.059 3.201 1.00 82.25 90 GLU A C 1
ATOM 719 O O . GLU A 1 90 ? 1.239 7.884 3.439 1.00 82.25 90 GLU A O 1
ATOM 724 N N . ASP A 1 91 ? 3.331 8.283 4.166 1.00 71.31 91 ASP A N 1
ATOM 725 C CA . ASP A 1 91 ? 3.138 7.997 5.603 1.00 71.31 91 ASP A CA 1
ATOM 726 C C . ASP A 1 91 ? 2.018 8.793 6.308 1.00 71.31 91 ASP A C 1
ATOM 728 O O . ASP A 1 91 ? 1.591 8.488 7.419 1.00 71.31 91 ASP A O 1
ATOM 732 N N . ASN A 1 92 ? 1.471 9.818 5.658 1.00 73.19 92 ASN A N 1
ATOM 733 C CA . ASN A 1 92 ? 0.589 10.774 6.327 1.00 73.19 92 ASN A CA 1
ATOM 734 C C . ASN A 1 92 ? -0.833 10.251 6.601 1.00 73.19 92 ASN A C 1
ATOM 736 O O . ASN A 1 92 ? -1.603 10.951 7.263 1.00 73.19 92 ASN A O 1
ATOM 740 N N . ASN A 1 93 ? -1.228 9.079 6.085 1.00 82.94 93 ASN A N 1
ATOM 741 C CA . ASN A 1 93 ? -2.570 8.542 6.333 1.00 82.94 93 ASN A CA 1
ATOM 742 C C . ASN A 1 93 ? -2.682 7.020 6.119 1.00 82.94 93 ASN A C 1
ATOM 744 O O . ASN A 1 93 ? -3.303 6.560 5.155 1.00 82.94 93 ASN A O 1
ATOM 748 N N . TYR A 1 94 ? -2.085 6.241 7.024 1.00 91.25 94 TYR A N 1
ATOM 749 C CA . TYR A 1 94 ? -2.202 4.783 7.005 1.00 91.25 94 TYR A CA 1
ATOM 750 C C . TYR A 1 94 ? -3.621 4.309 7.323 1.00 91.25 94 TYR A C 1
ATOM 752 O O . TYR A 1 94 ? -4.190 4.619 8.376 1.00 91.25 94 TYR A O 1
ATOM 760 N N . HIS A 1 95 ? -4.162 3.508 6.415 1.00 94.00 95 HIS A N 1
ATOM 761 C CA . HIS A 1 95 ? -5.394 2.764 6.598 1.00 94.00 95 HIS A CA 1
ATOM 762 C C . HIS A 1 95 ? -5.044 1.321 6.909 1.00 94.00 95 HIS A C 1
ATOM 764 O O . HIS A 1 95 ? -4.239 0.695 6.223 1.00 94.00 95 HIS A O 1
ATOM 770 N N . ILE A 1 96 ? -5.676 0.801 7.951 1.00 95.00 96 ILE A N 1
ATOM 771 C CA . ILE A 1 96 ? -5.495 -0.571 8.393 1.00 95.00 96 ILE A CA 1
ATOM 772 C C . ILE A 1 96 ? -5.872 -1.525 7.255 1.00 95.00 96 ILE A C 1
ATOM 774 O O . ILE A 1 96 ? -6.883 -1.328 6.573 1.00 95.00 96 ILE A O 1
ATOM 778 N N . MET A 1 97 ? -5.059 -2.559 7.076 1.00 94.06 97 MET A N 1
ATOM 779 C CA . MET A 1 97 ? -5.199 -3.578 6.042 1.00 94.06 97 MET A CA 1
ATOM 780 C C . MET A 1 97 ? -5.406 -4.966 6.647 1.00 94.06 97 MET A C 1
ATOM 782 O O . MET A 1 97 ? -5.028 -5.236 7.789 1.00 94.06 97 MET A O 1
ATOM 786 N N . ALA A 1 98 ? -5.970 -5.881 5.858 1.00 93.88 98 ALA A N 1
ATOM 787 C CA . ALA A 1 98 ? -5.993 -7.296 6.207 1.00 93.88 98 ALA A CA 1
ATOM 788 C C . ALA A 1 98 ? -4.567 -7.840 6.444 1.00 93.88 98 ALA A C 1
ATOM 790 O O . ALA A 1 98 ? -3.643 -7.607 5.659 1.00 93.88 98 ALA A O 1
ATOM 791 N N . GLY A 1 99 ? -4.398 -8.592 7.531 1.00 95.00 99 GLY A N 1
ATOM 792 C CA . GLY A 1 99 ? -3.115 -9.125 7.992 1.00 95.00 99 GLY A CA 1
ATOM 793 C C . GLY A 1 99 ? -2.343 -8.214 8.950 1.00 95.00 99 GLY A C 1
ATOM 794 O O . GLY A 1 99 ? -1.384 -8.684 9.560 1.00 95.00 99 GLY A O 1
ATOM 795 N N . ASP A 1 100 ? -2.755 -6.957 9.145 1.00 96.50 100 ASP A N 1
ATOM 796 C CA . ASP A 1 100 ? -2.119 -6.077 10.131 1.00 96.50 100 ASP A CA 1
ATOM 797 C C . ASP A 1 100 ? -2.267 -6.632 11.545 1.00 96.50 100 ASP A C 1
ATOM 799 O O . ASP A 1 100 ? -3.352 -7.069 11.942 1.00 96.50 100 ASP A O 1
ATOM 803 N N . ARG A 1 101 ? -1.203 -6.547 12.346 1.00 97.12 101 ARG A N 1
ATOM 804 C CA . ARG A 1 101 ? -1.292 -6.764 13.791 1.00 97.12 101 ARG A CA 1
ATOM 805 C C . ARG A 1 101 ? -1.512 -5.425 14.476 1.00 97.12 101 ARG A C 1
ATOM 807 O O . ARG A 1 101 ? -0.685 -4.518 14.373 1.00 97.12 101 ARG A O 1
ATOM 814 N N . ILE A 1 102 ? -2.599 -5.326 15.227 1.00 97.25 102 ILE A N 1
ATOM 815 C CA . ILE A 1 102 ? -2.963 -4.128 15.976 1.00 97.25 102 ILE A CA 1
ATOM 816 C C . ILE A 1 102 ? -3.065 -4.432 17.471 1.00 97.25 102 ILE A C 1
ATOM 818 O O . ILE A 1 102 ? -3.443 -5.530 17.880 1.00 97.25 102 ILE A O 1
ATOM 822 N N . SER A 1 103 ? -2.754 -3.434 18.289 1.00 96.62 103 SER A N 1
ATOM 823 C CA . SER A 1 103 ? -2.956 -3.443 19.733 1.00 96.62 103 SER A CA 1
ATOM 824 C C . SER A 1 103 ? -4.121 -2.541 20.099 1.00 96.62 103 SER A C 1
ATOM 826 O O . SER A 1 103 ? -4.218 -1.405 19.623 1.00 96.62 103 SER A O 1
ATOM 828 N N . ILE A 1 104 ? -5.003 -3.055 20.950 1.00 95.31 104 ILE A N 1
ATOM 829 C CA . ILE A 1 104 ? -6.133 -2.324 21.513 1.00 95.31 104 ILE A CA 1
ATOM 830 C C . ILE A 1 104 ? -5.942 -2.277 23.020 1.00 95.31 104 ILE A C 1
ATOM 832 O O . ILE A 1 104 ? -5.959 -3.305 23.702 1.00 95.31 104 ILE A O 1
ATOM 836 N N . PHE A 1 105 ? -5.769 -1.062 23.528 1.00 94.19 105 PHE A N 1
ATOM 837 C CA . PHE A 1 105 ? -5.460 -0.804 24.925 1.00 94.19 105 PHE A CA 1
ATOM 838 C C . PHE A 1 105 ? -6.522 0.097 25.550 1.00 94.19 105 PHE A C 1
ATOM 840 O O . PHE A 1 105 ? -6.796 1.193 25.062 1.00 94.19 105 PHE A O 1
ATOM 847 N N . LEU A 1 106 ? -7.122 -0.359 26.643 1.00 91.31 106 LEU A N 1
ATOM 848 C CA . LEU A 1 106 ? -8.094 0.366 27.441 1.00 91.31 106 LEU A CA 1
ATOM 849 C C . LEU A 1 106 ? -7.426 0.789 28.751 1.00 91.31 106 LEU A C 1
ATOM 851 O O . LEU A 1 106 ? -7.165 -0.038 29.623 1.00 91.31 106 LEU A O 1
ATOM 855 N N . GLN A 1 107 ? -7.195 2.092 28.919 1.00 85.44 107 GLN A N 1
ATOM 856 C CA . GLN A 1 107 ? -6.366 2.627 30.010 1.00 85.44 107 GLN A CA 1
ATOM 857 C C . GLN A 1 107 ? -6.826 2.208 31.416 1.00 85.44 107 GLN A C 1
ATOM 859 O O . GLN A 1 107 ? -5.998 1.933 32.278 1.00 85.44 107 GLN A O 1
ATOM 864 N N . ARG A 1 108 ? -8.142 2.147 31.649 1.00 83.88 108 ARG A N 1
ATOM 865 C CA . ARG A 1 108 ? -8.732 1.779 32.947 1.00 83.88 108 ARG A CA 1
ATOM 866 C C . ARG A 1 108 ? -9.239 0.332 33.016 1.00 83.88 108 ARG A C 1
ATOM 868 O O . ARG A 1 108 ? -9.767 -0.059 34.047 1.00 83.88 108 ARG A O 1
ATOM 875 N N . ASN A 1 109 ? -9.099 -0.463 31.948 1.00 77.69 109 ASN A N 1
ATOM 876 C CA . ASN A 1 109 ? -9.716 -1.794 31.839 1.00 77.69 109 ASN A CA 1
ATOM 877 C C . ASN A 1 109 ? -8.758 -2.834 31.233 1.00 77.69 109 ASN A C 1
ATOM 879 O O . ASN A 1 109 ? -9.031 -3.417 30.185 1.00 77.69 109 ASN A O 1
ATOM 883 N N . SER A 1 110 ? -7.649 -3.094 31.932 1.00 78.25 110 SER A N 1
ATOM 884 C CA . SER A 1 110 ? -6.562 -3.976 31.476 1.00 78.25 110 SER A CA 1
ATOM 885 C C . SER A 1 110 ? -6.978 -5.383 30.995 1.00 78.25 110 SER A C 1
ATOM 887 O O . SER A 1 110 ? -6.447 -5.833 29.979 1.00 78.25 110 SER A O 1
ATOM 889 N N . PRO A 1 111 ? -7.957 -6.086 31.611 1.00 84.81 111 PRO A N 1
ATOM 890 C CA . PRO A 1 111 ? -8.361 -7.422 31.150 1.00 84.81 111 PRO A CA 1
ATOM 891 C C . PRO A 1 111 ? -8.920 -7.467 29.719 1.00 84.81 111 PRO A C 1
ATOM 893 O O . PRO A 1 111 ? -8.939 -8.531 29.100 1.00 84.81 111 PRO A O 1
ATOM 896 N N . LEU A 1 112 ? -9.375 -6.324 29.193 1.00 84.31 112 LEU A N 1
ATOM 897 C CA . LEU A 1 112 ? -9.899 -6.189 27.832 1.00 84.31 112 LEU A CA 1
ATOM 898 C C . LEU A 1 112 ? -8.816 -5.819 26.809 1.00 84.31 112 LEU A C 1
ATOM 900 O O . LEU A 1 112 ? -9.108 -5.774 25.614 1.00 84.31 112 LEU A O 1
ATOM 904 N N . ASN A 1 113 ? -7.580 -5.584 27.254 1.00 90.69 113 ASN A N 1
ATOM 905 C CA . ASN A 1 113 ? -6.461 -5.288 26.371 1.00 90.69 113 ASN A CA 1
ATOM 906 C C . ASN A 1 113 ? -6.103 -6.524 25.554 1.00 90.69 113 ASN A C 1
ATOM 908 O O . ASN A 1 113 ? -5.896 -7.619 26.098 1.00 90.69 113 ASN A O 1
ATOM 912 N N . ARG A 1 114 ? -6.021 -6.349 24.238 1.00 91.69 114 ARG A N 1
ATOM 913 C CA . ARG A 1 114 ? -5.696 -7.433 23.316 1.00 91.69 114 ARG A CA 1
ATOM 914 C C . ARG A 1 114 ? -4.890 -6.921 22.141 1.00 91.69 114 ARG A C 1
ATOM 916 O O . ARG A 1 114 ? -5.181 -5.872 21.572 1.00 91.69 114 ARG A O 1
ATOM 923 N N . GLU A 1 115 ? -3.923 -7.735 21.756 1.00 95.62 115 GLU A N 1
ATOM 924 C CA . GLU A 1 115 ? -3.369 -7.713 20.414 1.00 95.62 115 GLU A CA 1
ATOM 925 C C . GLU A 1 115 ? -4.199 -8.643 19.540 1.00 95.62 115 GLU A C 1
ATOM 927 O O . GLU A 1 115 ? -4.595 -9.732 19.965 1.00 95.62 115 GLU A O 1
ATOM 932 N N . THR A 1 116 ? -4.493 -8.207 18.325 1.00 95.38 116 THR A N 1
ATOM 933 C CA . THR A 1 116 ? -5.260 -8.994 17.365 1.00 95.38 116 THR A CA 1
ATOM 934 C C . THR A 1 116 ? -4.764 -8.718 15.955 1.00 95.38 116 THR A C 1
ATOM 936 O O . THR A 1 116 ? -4.160 -7.679 15.686 1.00 95.38 116 THR A O 1
ATOM 939 N N . THR A 1 117 ? -5.005 -9.665 15.059 1.00 97.00 117 THR A N 1
ATOM 940 C CA . THR A 1 117 ? -4.685 -9.532 13.642 1.00 97.00 117 THR A CA 1
ATOM 941 C C . THR A 1 117 ? -5.966 -9.254 12.874 1.00 97.00 117 THR A C 1
ATOM 943 O O . THR A 1 117 ? -6.992 -9.894 13.112 1.00 97.00 117 THR A O 1
ATOM 946 N N . VAL A 1 118 ? -5.909 -8.301 11.950 1.00 97.25 118 VAL A N 1
ATOM 947 C CA . VAL A 1 118 ? -7.016 -8.002 11.043 1.00 97.25 118 VAL A CA 1
ATOM 948 C C . VAL A 1 118 ? -7.196 -9.187 10.106 1.00 97.25 118 VAL A C 1
ATOM 950 O O . VAL A 1 118 ? -6.269 -9.592 9.403 1.00 97.25 118 VAL A O 1
ATOM 953 N N . ARG A 1 119 ? -8.386 -9.777 10.124 1.00 96.38 119 ARG A N 1
ATOM 954 C CA . ARG A 1 119 ? -8.729 -10.948 9.317 1.00 96.38 119 ARG A CA 1
ATOM 955 C C . ARG A 1 119 ? -8.805 -10.597 7.828 1.00 96.38 119 ARG A C 1
ATOM 957 O O . ARG A 1 119 ? -8.820 -9.435 7.437 1.00 96.38 119 ARG A O 1
ATOM 964 N N . MET A 1 120 ? -8.893 -11.632 6.994 1.00 93.94 120 MET A N 1
ATOM 965 C CA . MET A 1 120 ? -8.989 -11.528 5.528 1.00 93.94 120 MET A CA 1
ATOM 966 C C . MET A 1 120 ? -10.285 -10.852 5.045 1.00 93.94 120 MET A C 1
ATOM 968 O O . MET A 1 120 ? -10.352 -10.412 3.906 1.00 93.94 120 MET A O 1
ATOM 972 N N . ASP A 1 121 ? -11.308 -10.785 5.900 1.00 95.19 121 ASP A N 1
ATOM 973 C CA . ASP A 1 121 ? -12.571 -10.065 5.681 1.00 95.19 121 ASP A CA 1
ATOM 974 C C . ASP A 1 121 ? -12.538 -8.616 6.213 1.00 95.19 121 ASP A C 1
ATOM 976 O O . ASP A 1 121 ? -13.578 -7.955 6.286 1.00 95.19 121 ASP A O 1
ATOM 980 N N . GLY A 1 122 ? -11.365 -8.154 6.658 1.00 95.31 122 GLY A N 1
ATOM 981 C CA . GLY A 1 122 ? -11.132 -6.810 7.174 1.00 95.31 122 GLY A CA 1
ATOM 982 C C . GLY A 1 122 ? -11.557 -6.588 8.626 1.00 95.31 122 GLY A C 1
ATOM 983 O O . GLY A 1 122 ? -11.487 -5.462 9.136 1.00 95.31 122 GLY A O 1
ATOM 984 N N . ARG A 1 123 ? -12.018 -7.632 9.325 1.00 97.31 123 ARG A N 1
ATOM 985 C CA . ARG A 1 123 ? -12.562 -7.513 10.685 1.00 97.31 123 ARG A CA 1
ATOM 986 C C . ARG A 1 123 ? -11.562 -7.913 11.759 1.00 97.31 123 ARG A C 1
ATOM 988 O O . ARG A 1 123 ? -10.636 -8.690 11.545 1.00 97.31 123 ARG A O 1
ATOM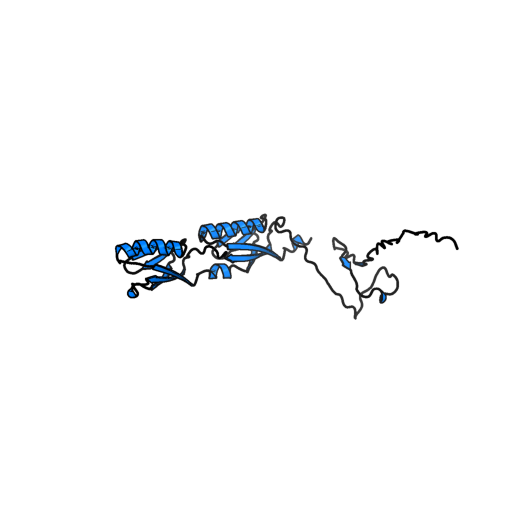 995 N N . ILE A 1 124 ? -11.810 -7.410 12.960 1.00 96.94 124 ILE A N 1
ATOM 996 C CA . ILE A 1 124 ? -11.181 -7.855 14.202 1.00 96.94 124 ILE A CA 1
ATOM 997 C C . ILE A 1 124 ? -12.251 -8.386 15.151 1.00 96.94 124 ILE A C 1
ATOM 999 O O . ILE A 1 124 ? -13.385 -7.902 15.149 1.00 96.94 124 ILE A O 1
ATOM 1003 N N . THR A 1 125 ? -11.889 -9.355 15.985 1.00 94.81 125 THR A N 1
ATOM 1004 C CA . THR A 1 125 ? -12.787 -9.925 16.995 1.00 94.81 125 THR A CA 1
ATOM 1005 C C . THR A 1 125 ? -12.314 -9.511 18.380 1.00 94.81 125 THR A C 1
ATOM 1007 O O . THR A 1 125 ? -11.169 -9.770 18.751 1.00 94.81 125 THR A O 1
ATOM 1010 N N . LEU A 1 126 ? -13.197 -8.883 19.158 1.00 92.56 126 LEU A N 1
ATOM 1011 C CA . LEU A 1 126 ? -12.897 -8.416 20.509 1.00 92.56 126 LEU A CA 1
ATOM 1012 C C . LEU A 1 126 ? -13.867 -8.996 21.541 1.00 92.56 126 LEU A C 1
ATOM 1014 O O . LEU A 1 126 ? -15.068 -9.093 21.269 1.00 92.56 126 LEU A O 1
ATOM 1018 N N . PRO A 1 127 ? -13.394 -9.308 22.763 1.00 84.94 127 PRO A N 1
ATOM 1019 C CA . PRO A 1 127 ? -14.280 -9.659 23.866 1.00 84.94 127 PRO A CA 1
ATOM 1020 C C . PRO A 1 127 ? -15.287 -8.538 24.151 1.00 84.94 127 PRO A C 1
ATOM 1022 O O . PRO A 1 127 ? -14.958 -7.356 24.061 1.00 84.94 127 PRO A O 1
ATOM 1025 N N . SER A 1 128 ? -16.510 -8.899 24.542 1.00 84.75 128 SER A N 1
ATOM 1026 C CA . SER A 1 128 ? -17.619 -7.986 24.898 1.00 84.75 128 SER A CA 1
ATOM 1027 C C . SER A 1 128 ? -18.207 -7.133 23.763 1.00 84.75 128 SER A C 1
ATOM 1029 O O . SER A 1 128 ? -19.372 -6.742 23.851 1.00 84.75 128 SER A O 1
ATOM 1031 N N . VAL A 1 129 ? -17.432 -6.845 22.715 1.00 89.38 129 VAL A N 1
ATOM 1032 C CA . VAL A 1 129 ? -17.840 -6.021 21.565 1.00 89.38 129 VAL A CA 1
ATOM 1033 C C . VAL A 1 129 ? -18.175 -6.869 20.334 1.00 89.38 129 VAL A C 1
ATOM 1035 O O . VAL A 1 129 ? -19.049 -6.485 19.560 1.00 89.38 129 VAL A O 1
ATOM 1038 N N . GLY A 1 130 ? -17.539 -8.031 20.168 1.00 92.19 130 GLY A N 1
ATOM 1039 C CA . GLY A 1 130 ? -17.730 -8.896 19.005 1.00 92.19 130 GLY A CA 1
ATOM 1040 C C . GLY A 1 130 ? -16.874 -8.463 17.814 1.00 92.19 130 GLY A C 1
ATOM 1041 O O . GLY A 1 130 ? -15.724 -8.055 17.985 1.00 92.19 130 GLY A O 1
ATOM 1042 N N . GLU A 1 131 ? -17.418 -8.593 16.604 1.00 95.38 131 GLU A N 1
ATOM 1043 C CA . GLU A 1 131 ? -16.704 -8.282 15.364 1.00 95.38 131 GLU A CA 1
ATOM 1044 C C . GLU A 1 131 ? -16.815 -6.804 14.973 1.00 95.38 131 GLU A C 1
ATOM 1046 O O . GLU A 1 131 ? -17.899 -6.215 14.973 1.00 95.38 131 GLU A O 1
ATOM 1051 N N . VAL A 1 132 ? -15.689 -6.205 14.582 1.00 96.38 132 VAL A N 1
ATOM 1052 C CA . VAL A 1 132 ? -15.608 -4.799 14.166 1.00 96.38 132 VAL A CA 1
ATOM 1053 C C . VAL A 1 132 ? -14.811 -4.692 12.871 1.00 96.38 132 VAL A C 1
ATOM 1055 O O . VAL A 1 132 ? -13.735 -5.268 12.766 1.00 96.38 132 VAL A O 1
ATOM 1058 N N . MET A 1 133 ? -15.326 -3.943 11.892 1.00 96.88 133 MET A N 1
ATOM 1059 C CA . MET A 1 133 ? -14.592 -3.620 10.665 1.00 96.88 133 MET A CA 1
ATOM 1060 C C . MET A 1 133 ? -13.419 -2.687 10.990 1.00 96.88 133 MET A C 1
ATOM 1062 O O . MET A 1 133 ? -13.641 -1.568 11.463 1.00 96.88 133 MET A O 1
ATOM 1066 N N . ALA A 1 134 ? -12.197 -3.161 10.753 1.00 96.81 134 ALA A N 1
ATOM 1067 C CA . ALA A 1 134 ? -10.957 -2.419 10.970 1.00 96.81 134 ALA A CA 1
ATOM 1068 C C . ALA A 1 134 ? -10.322 -1.977 9.647 1.00 96.81 134 ALA A C 1
ATOM 1070 O O . ALA A 1 134 ? -9.759 -0.887 9.586 1.00 96.81 134 ALA A O 1
ATOM 1071 N N . GLU A 1 135 ? -10.446 -2.790 8.598 1.00 95.38 135 GLU A N 1
ATOM 1072 C CA . GLU A 1 135 ? -9.894 -2.487 7.281 1.00 95.38 135 GLU A CA 1
ATOM 1073 C C . GLU A 1 135 ? -10.462 -1.189 6.696 1.00 95.38 135 GLU A C 1
ATOM 1075 O O . GLU A 1 135 ? -11.641 -0.852 6.865 1.00 95.38 135 GLU A O 1
ATOM 1080 N N . GLY A 1 136 ? -9.589 -0.425 6.036 1.00 93.38 136 GLY A N 1
ATOM 1081 C CA . GLY A 1 136 ? -9.943 0.865 5.451 1.00 93.38 136 GLY A CA 1
ATOM 1082 C C . GLY A 1 136 ? -10.249 1.945 6.493 1.00 93.38 136 GLY A C 1
ATOM 1083 O O . GLY A 1 136 ? -10.808 2.983 6.143 1.00 93.38 136 GLY A O 1
ATOM 1084 N N . LYS A 1 137 ? -9.926 1.720 7.774 1.00 95.38 137 LYS A N 1
ATOM 1085 C CA . LYS A 1 137 ? -9.975 2.741 8.829 1.00 95.38 137 LYS A CA 1
ATOM 1086 C C . LYS A 1 137 ? -8.577 3.154 9.232 1.00 95.38 137 LYS A C 1
ATOM 1088 O O . LYS A 1 137 ? -7.672 2.330 9.332 1.00 95.38 137 LYS A O 1
ATOM 1093 N N . THR A 1 138 ? -8.422 4.426 9.552 1.00 95.19 138 THR A N 1
ATOM 1094 C CA . THR A 1 138 ? -7.240 4.896 10.277 1.00 95.19 138 THR A CA 1
ATOM 1095 C C . THR A 1 138 ? -7.295 4.421 11.737 1.00 95.19 138 THR A C 1
ATOM 1097 O O . THR A 1 138 ? -8.390 4.205 12.278 1.00 95.19 138 THR A O 1
ATOM 1100 N N . PRO A 1 139 ? -6.155 4.322 12.447 1.00 94.94 139 PRO A N 1
ATOM 1101 C CA . PRO A 1 139 ? -6.151 4.007 13.880 1.00 94.94 139 PRO A CA 1
ATOM 1102 C C . PRO A 1 139 ? -7.042 4.950 14.703 1.00 94.94 139 PRO A C 1
ATOM 1104 O O . PRO A 1 139 ? -7.726 4.526 15.638 1.00 94.94 139 PRO A O 1
ATOM 1107 N N . LEU A 1 140 ? -7.102 6.230 14.316 1.00 94.88 140 LEU A N 1
ATOM 1108 C CA . LEU A 1 140 ? -7.946 7.234 14.960 1.00 94.88 140 LEU A CA 1
ATOM 1109 C C . LEU A 1 140 ? -9.444 6.975 14.737 1.00 94.88 140 LEU A C 1
ATOM 1111 O O . LEU A 1 140 ? -10.250 7.135 15.658 1.00 94.88 140 LEU A O 1
ATOM 1115 N N . GLU A 1 141 ? -9.840 6.584 13.529 1.00 96.00 141 GLU A N 1
ATOM 1116 C CA . GLU A 1 141 ? -11.228 6.227 13.226 1.00 96.00 141 GLU A CA 1
ATOM 1117 C C . GLU A 1 141 ? -11.647 4.945 13.937 1.00 96.00 141 GLU A C 1
ATOM 1119 O O . GLU A 1 141 ? -12.720 4.911 14.550 1.00 96.00 141 GLU A O 1
ATOM 1124 N N . LEU A 1 142 ? -10.790 3.920 13.919 1.00 96.69 142 LEU A N 1
ATOM 1125 C CA . LEU A 1 142 ? -11.054 2.668 14.618 1.00 96.69 142 LEU A CA 1
ATOM 1126 C C . LEU A 1 142 ? -11.181 2.904 16.126 1.00 96.69 142 LEU A C 1
ATOM 1128 O O . LEU A 1 142 ? -12.140 2.426 16.733 1.00 96.69 142 LEU A O 1
ATOM 1132 N N . LYS A 1 143 ? -10.313 3.736 16.719 1.00 96.00 143 LYS A N 1
ATOM 1133 C CA . LYS A 1 143 ? -10.452 4.193 18.111 1.00 96.00 143 LYS A CA 1
ATOM 1134 C C . LYS A 1 143 ? -11.843 4.773 18.374 1.00 96.00 143 LYS A C 1
ATOM 1136 O O . LYS A 1 143 ? -12.509 4.346 19.312 1.00 96.00 143 LYS A O 1
ATOM 1141 N N . LYS A 1 144 ? -12.318 5.711 17.544 1.00 95.88 144 LYS A N 1
ATOM 1142 C CA . LYS A 1 144 ? -13.652 6.326 17.712 1.00 95.88 144 LYS A CA 1
ATOM 1143 C C . LYS A 1 144 ? -14.779 5.288 17.641 1.00 95.88 144 LYS A C 1
ATOM 1145 O O . LYS A 1 144 ? -15.740 5.380 18.406 1.00 95.88 144 LYS A O 1
ATOM 1150 N N . ILE A 1 145 ? -14.675 4.315 16.733 1.00 95.88 145 ILE A N 1
ATOM 1151 C CA . ILE A 1 145 ? -15.648 3.220 16.597 1.00 95.88 145 ILE A CA 1
ATOM 1152 C C . ILE A 1 145 ? -15.645 2.346 17.855 1.00 95.88 145 ILE A C 1
ATOM 1154 O O . ILE A 1 145 ? -16.706 2.120 18.442 1.00 95.88 145 ILE A O 1
ATOM 1158 N N . LEU A 1 146 ? -14.467 1.905 18.296 1.00 95.06 146 LEU A N 1
ATOM 1159 C CA . LEU A 1 146 ? -14.309 1.043 19.464 1.00 95.06 146 LEU A CA 1
ATOM 1160 C C . LEU A 1 146 ? -14.760 1.735 20.749 1.00 95.06 146 LEU A C 1
ATOM 1162 O O . LEU A 1 146 ? -15.499 1.127 21.518 1.00 95.06 146 LEU A O 1
ATOM 1166 N N . THR A 1 147 ? -14.424 3.010 20.958 1.00 94.19 147 THR A N 1
ATOM 1167 C CA . THR A 1 147 ? -14.902 3.774 22.121 1.00 94.19 147 THR A CA 1
ATOM 1168 C C . THR A 1 147 ? -16.429 3.748 22.211 1.00 94.19 147 THR A C 1
ATOM 1170 O O . THR A 1 147 ? -16.975 3.432 23.265 1.00 94.19 147 THR A O 1
ATOM 1173 N N . ARG A 1 148 ? -17.142 3.994 21.101 1.00 93.62 148 ARG A N 1
ATOM 1174 C CA . ARG A 1 148 ? -18.616 3.933 21.086 1.00 93.62 148 ARG A CA 1
ATOM 1175 C C . ARG A 1 148 ? -19.158 2.536 21.381 1.00 93.62 148 ARG A C 1
ATOM 1177 O O . ARG A 1 148 ? -20.207 2.418 22.006 1.00 93.62 148 ARG A O 1
ATOM 1184 N N . GLN A 1 149 ? -18.480 1.490 20.913 1.00 93.12 149 GLN A N 1
ATOM 1185 C CA . GLN A 1 149 ? -18.889 0.105 21.145 1.00 93.12 149 GLN A CA 1
ATOM 1186 C C . GLN A 1 149 ? -18.689 -0.297 22.614 1.00 93.12 149 GLN A C 1
ATOM 1188 O O . GLN A 1 149 ? -19.613 -0.815 23.240 1.00 93.12 149 GLN A O 1
ATOM 1193 N N . PHE A 1 150 ? -17.517 -0.004 23.184 1.00 92.12 150 PHE A N 1
ATOM 1194 C CA . PHE A 1 150 ? -17.188 -0.337 24.569 1.00 92.12 150 PHE A CA 1
ATOM 1195 C C . PHE A 1 150 ? -18.029 0.445 25.584 1.00 92.12 150 PHE A C 1
ATOM 1197 O O . PHE A 1 150 ? -18.426 -0.136 26.591 1.00 92.12 150 PHE A O 1
ATOM 1204 N N . LEU A 1 151 ? -18.386 1.706 25.306 1.00 92.00 151 LEU A N 1
ATOM 1205 C CA . LEU A 1 151 ? -19.247 2.509 26.192 1.00 92.00 151 LEU A CA 1
ATOM 1206 C C . LEU A 1 151 ? -20.641 1.899 26.426 1.00 92.00 151 LEU A C 1
ATOM 1208 O O . LEU A 1 151 ? -21.288 2.214 27.421 1.00 92.00 151 LEU A O 1
ATOM 1212 N N . LYS A 1 152 ? -21.105 0.991 25.557 1.00 91.19 152 LYS A N 1
ATOM 1213 C CA . LYS A 1 152 ? -22.369 0.256 25.758 1.00 91.19 152 LYS A CA 1
ATOM 1214 C C . LYS A 1 152 ? -22.276 -0.825 26.840 1.00 91.19 152 LYS A C 1
ATOM 1216 O O . LYS A 1 152 ? -23.302 -1.365 27.245 1.00 91.19 152 LYS A O 1
ATOM 1221 N N . LYS A 1 153 ? -21.061 -1.207 27.240 1.00 88.31 153 LYS A N 1
ATOM 1222 C CA . LYS A 1 153 ? -20.785 -2.347 28.129 1.00 88.31 153 LYS A CA 1
ATOM 1223 C C . LYS A 1 153 ? -19.930 -1.964 29.340 1.00 88.31 153 LYS A C 1
ATOM 1225 O O . LYS A 1 153 ? -20.014 -2.628 30.366 1.00 88.31 153 LYS A O 1
ATOM 1230 N N . VAL A 1 154 ? -19.126 -0.908 29.229 1.00 86.12 154 VAL A N 1
ATOM 1231 C CA . VAL A 1 154 ? -18.140 -0.478 30.226 1.00 86.12 154 VAL A CA 1
ATOM 1232 C C . VAL A 1 154 ? -18.248 1.037 30.421 1.00 86.12 154 VAL A C 1
ATOM 1234 O O . VAL A 1 154 ? -18.410 1.777 29.452 1.00 86.12 154 VAL A O 1
ATOM 1237 N N . ARG A 1 155 ? -18.170 1.515 31.668 1.00 85.31 155 ARG A N 1
ATOM 1238 C CA . ARG A 1 155 ? -18.175 2.956 31.989 1.00 85.31 155 ARG A CA 1
ATOM 1239 C C . ARG A 1 155 ? -16.753 3.525 31.922 1.00 85.31 155 ARG A C 1
ATOM 1241 O O . ARG A 1 155 ? -15.801 2.790 32.151 1.00 85.31 155 ARG A O 1
ATOM 1248 N N . ASP A 1 156 ? -16.634 4.822 31.636 1.00 83.56 156 ASP A N 1
ATOM 1249 C CA . ASP A 1 156 ? -15.360 5.566 31.603 1.00 83.56 156 ASP A CA 1
ATOM 1250 C C . ASP A 1 156 ? -14.261 4.884 30.755 1.00 83.56 156 ASP A C 1
ATOM 1252 O O . ASP A 1 156 ? -13.214 4.447 31.240 1.00 83.56 156 ASP A O 1
ATOM 1256 N N . VAL A 1 157 ? -14.537 4.725 29.455 1.00 87.44 157 VAL A N 1
ATOM 1257 C CA . VAL A 1 157 ? -13.647 4.022 28.521 1.00 87.44 157 VAL A CA 1
ATOM 1258 C C . VAL A 1 157 ? -12.764 5.004 27.757 1.00 87.44 157 VAL A C 1
ATOM 1260 O O . VAL A 1 157 ? -13.254 5.816 26.973 1.00 87.44 157 VAL A O 1
ATOM 1263 N N . ASN A 1 158 ? -11.447 4.830 27.882 1.00 89.62 158 ASN A N 1
ATOM 1264 C CA . ASN A 1 158 ? -10.456 5.442 26.999 1.00 89.62 158 ASN A CA 1
ATOM 1265 C C . ASN A 1 158 ? -9.722 4.353 26.205 1.00 89.62 158 ASN A C 1
ATOM 1267 O O . ASN A 1 158 ? -8.955 3.582 26.785 1.00 89.62 158 ASN A O 1
ATOM 1271 N N . VAL A 1 159 ? -9.989 4.284 24.897 1.00 93.81 159 VAL A N 1
ATOM 1272 C CA . VAL A 1 159 ? -9.370 3.323 23.972 1.00 93.81 159 VAL A CA 1
ATOM 1273 C C . VAL A 1 159 ? -8.178 3.969 23.269 1.00 93.81 159 VAL A C 1
ATOM 1275 O O . VAL A 1 159 ? -8.275 5.079 22.736 1.00 93.81 159 VAL A O 1
ATOM 1278 N N . SER A 1 160 ? -7.076 3.235 23.209 1.00 95.06 160 SER A N 1
ATOM 1279 C CA . SER A 1 160 ? -5.952 3.470 22.312 1.00 95.06 160 SER A CA 1
ATOM 1280 C C . SER A 1 160 ? -5.867 2.332 21.299 1.00 95.06 160 SER A C 1
ATOM 1282 O O . SER A 1 160 ? -6.102 1.172 21.642 1.00 95.06 160 SER A O 1
ATOM 1284 N N . VAL A 1 161 ? -5.553 2.680 20.055 1.00 96.06 161 VAL A N 1
ATOM 1285 C CA . VAL A 1 161 ? -5.344 1.738 18.955 1.00 96.06 161 VAL A CA 1
ATOM 1286 C C . VAL A 1 161 ? -3.981 2.038 18.356 1.00 96.06 161 VAL A C 1
ATOM 1288 O O . VAL A 1 161 ? -3.703 3.188 18.010 1.00 96.06 161 VAL A O 1
ATOM 1291 N N . SER A 1 162 ? -3.149 1.013 18.221 1.00 95.25 162 SER A N 1
ATOM 1292 C CA . SER A 1 162 ? -1.811 1.129 17.639 1.00 95.25 162 SER A CA 1
ATOM 1293 C C . SER A 1 162 ? -1.577 -0.003 16.649 1.00 95.25 162 SER A C 1
ATOM 1295 O O . SER A 1 162 ? -1.942 -1.143 16.923 1.00 95.25 162 SER A O 1
ATOM 1297 N N . VAL A 1 163 ? -0.968 0.299 15.505 1.00 95.19 163 VAL A N 1
ATOM 1298 C CA . VAL A 1 163 ? -0.512 -0.725 14.558 1.00 95.19 163 VAL A CA 1
ATOM 1299 C C . VAL A 1 163 ? 0.849 -1.206 15.045 1.00 95.19 163 VAL A C 1
ATOM 1301 O O . VAL A 1 163 ? 1.782 -0.414 15.131 1.00 95.19 163 VAL A O 1
ATOM 1304 N N . LEU A 1 164 ? 0.939 -2.477 15.430 1.00 94.75 164 LEU A N 1
ATOM 1305 C CA . LEU A 1 164 ? 2.187 -3.092 15.891 1.00 94.75 164 LEU A CA 1
ATOM 1306 C C . LEU A 1 164 ? 3.031 -3.571 14.713 1.00 94.75 164 LEU A C 1
ATOM 1308 O O . LEU A 1 164 ? 4.252 -3.456 14.732 1.00 94.75 164 LEU A O 1
ATOM 1312 N N . GLN A 1 165 ? 2.369 -4.121 13.697 1.00 93.81 165 GLN A N 1
ATOM 1313 C CA . GLN A 1 165 ? 3.004 -4.607 12.482 1.00 93.81 165 GLN A CA 1
ATOM 1314 C C . GLN A 1 165 ? 2.056 -4.386 11.309 1.00 93.81 165 GLN A C 1
ATOM 1316 O O . GLN A 1 165 ? 0.923 -4.873 11.333 1.00 93.81 165 GLN A O 1
ATOM 1321 N N . SER A 1 166 ? 2.520 -3.661 10.295 1.00 91.12 166 SER A N 1
ATOM 1322 C CA . SER A 1 166 ? 1.786 -3.467 9.049 1.00 91.12 166 SER A CA 1
ATOM 1323 C C . SER A 1 166 ? 2.097 -4.591 8.059 1.00 91.12 166 SER A C 1
ATOM 1325 O O . SER A 1 166 ? 3.245 -5.023 7.909 1.00 91.12 166 SER A O 1
ATOM 1327 N N . ASN A 1 167 ? 1.080 -5.071 7.352 1.00 89.06 167 ASN A N 1
ATOM 1328 C CA . ASN A 1 167 ? 1.207 -6.105 6.330 1.00 89.06 167 ASN A CA 1
ATOM 1329 C C . ASN A 1 167 ? 1.552 -5.495 4.958 1.00 89.06 167 ASN A C 1
ATOM 1331 O O . ASN A 1 167 ? 0.911 -5.769 3.944 1.00 89.06 167 ASN A O 1
ATOM 1335 N N . MET A 1 168 ? 2.575 -4.634 4.921 1.00 85.25 168 MET A N 1
ATOM 1336 C CA . MET A 1 168 ? 3.016 -3.960 3.689 1.00 85.25 168 MET A CA 1
ATOM 1337 C C . MET A 1 168 ? 4.000 -4.791 2.864 1.00 85.25 168 MET A C 1
ATOM 1339 O O . MET A 1 168 ? 4.342 -4.404 1.746 1.00 85.25 168 MET A O 1
ATOM 1343 N N . ALA A 1 169 ? 4.428 -5.945 3.387 1.00 83.94 169 ALA A N 1
ATOM 1344 C CA . ALA A 1 169 ? 5.386 -6.836 2.741 1.00 83.94 169 ALA A CA 1
ATOM 1345 C C . ALA A 1 169 ? 5.041 -7.164 1.274 1.00 83.94 169 ALA A C 1
ATOM 1347 O O . ALA A 1 169 ? 5.960 -7.116 0.453 1.00 83.94 169 ALA A O 1
ATOM 1348 N N . PRO A 1 170 ? 3.768 -7.402 0.886 1.00 84.56 170 PRO A N 1
ATOM 1349 C CA . PRO A 1 170 ? 3.429 -7.623 -0.518 1.00 84.56 170 PRO A CA 1
ATOM 1350 C C . PRO A 1 170 ? 3.809 -6.448 -1.431 1.00 84.56 170 PRO A C 1
ATOM 1352 O O . PRO A 1 170 ? 4.252 -6.675 -2.551 1.00 84.56 170 PRO A O 1
ATOM 1355 N N . PHE A 1 171 ? 3.695 -5.198 -0.967 1.00 85.12 171 PHE A N 1
ATOM 1356 C CA . PHE A 1 171 ? 4.066 -4.021 -1.764 1.00 85.12 171 PHE A CA 1
ATOM 1357 C C . PHE A 1 171 ? 5.572 -3.840 -1.860 1.00 85.12 171 PHE A C 1
ATOM 1359 O O . PHE A 1 1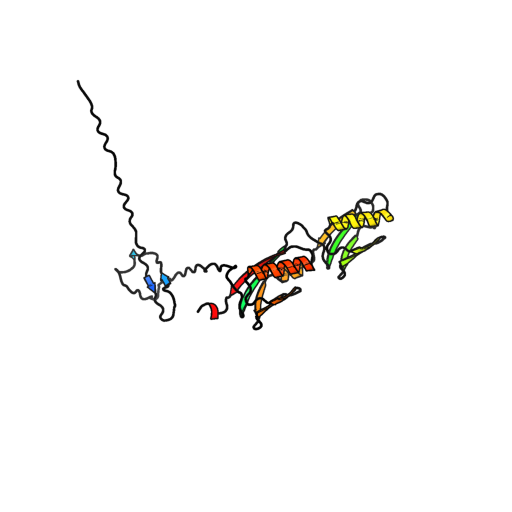71 ? 6.084 -3.553 -2.937 1.00 85.12 171 PHE A O 1
ATOM 1366 N N . THR A 1 172 ? 6.297 -4.067 -0.766 1.00 83.50 172 THR A N 1
ATOM 1367 C CA . THR A 1 172 ? 7.762 -4.007 -0.787 1.00 83.50 172 THR A CA 1
ATOM 1368 C C . THR A 1 172 ? 8.350 -5.078 -1.707 1.00 83.50 172 THR A C 1
ATOM 1370 O O . THR A 1 172 ? 9.307 -4.803 -2.422 1.00 83.50 172 THR A O 1
ATOM 1373 N N . GLN A 1 173 ? 7.754 -6.273 -1.746 1.00 86.50 173 GLN A N 1
ATOM 1374 C CA . GLN A 1 173 ? 8.164 -7.359 -2.646 1.00 86.50 173 GLN A CA 1
ATOM 1375 C C . GLN A 1 173 ? 7.808 -7.094 -4.114 1.00 86.50 173 GLN A C 1
ATOM 1377 O O . GLN A 1 173 ? 8.434 -7.665 -5.002 1.00 86.50 173 GLN A O 1
ATOM 1382 N N . MET A 1 174 ? 6.833 -6.219 -4.385 1.00 89.12 174 MET A N 1
ATOM 1383 C CA . MET A 1 174 ? 6.535 -5.764 -5.743 1.00 89.12 174 MET A CA 1
ATOM 1384 C C . MET A 1 174 ? 7.561 -4.759 -6.280 1.00 89.12 174 MET A C 1
ATOM 1386 O O . MET A 1 174 ? 7.529 -4.458 -7.473 1.00 89.12 174 MET A O 1
ATOM 1390 N N . ASN A 1 175 ? 8.470 -4.238 -5.454 1.00 92.12 175 ASN A N 1
ATOM 1391 C CA . ASN A 1 175 ? 9.551 -3.392 -5.946 1.00 92.12 175 ASN A CA 1
ATOM 1392 C C . ASN A 1 175 ? 10.530 -4.248 -6.744 1.00 92.12 175 ASN A C 1
ATOM 1394 O O . ASN A 1 175 ? 11.160 -5.153 -6.200 1.00 92.12 175 ASN A O 1
ATOM 1398 N N . GLY A 1 176 ? 10.667 -3.966 -8.035 1.00 92.06 176 GLY A N 1
ATOM 1399 C CA . GLY A 1 176 ? 11.465 -4.826 -8.894 1.00 92.06 176 GLY A CA 1
ATOM 1400 C C . GLY A 1 176 ? 11.366 -4.492 -10.368 1.00 92.06 176 GLY A C 1
ATOM 1401 O O . GLY A 1 176 ? 10.902 -3.421 -10.764 1.00 92.06 176 GLY A O 1
ATOM 1402 N N . GLU A 1 177 ? 11.855 -5.429 -11.168 1.00 92.69 177 GLU A N 1
ATOM 1403 C CA . GLU A 1 177 ? 11.903 -5.333 -12.620 1.00 92.69 177 GLU A CA 1
ATOM 1404 C C . GLU A 1 177 ? 10.817 -6.193 -13.247 1.00 92.69 177 GLU A C 1
ATOM 1406 O O . GLU A 1 177 ? 10.648 -7.363 -12.906 1.00 92.69 177 GLU A O 1
ATOM 1411 N N . TYR A 1 178 ? 10.095 -5.594 -14.183 1.00 94.25 178 TYR A N 1
ATOM 1412 C CA . TYR A 1 178 ? 8.976 -6.198 -14.878 1.00 94.25 178 TYR A CA 1
ATOM 1413 C C . TYR A 1 178 ? 9.188 -6.055 -16.373 1.00 94.25 178 TYR A C 1
ATOM 1415 O O . TYR A 1 178 ? 9.297 -4.948 -16.903 1.00 94.25 178 TYR A O 1
ATOM 1423 N N . MET A 1 179 ? 9.226 -7.193 -17.055 1.00 93.00 179 MET A N 1
ATOM 1424 C CA . MET A 1 179 ? 9.320 -7.237 -18.504 1.00 93.00 179 MET A CA 1
ATOM 1425 C C . MET A 1 179 ? 7.938 -7.050 -19.128 1.00 93.00 179 MET A C 1
ATOM 1427 O O . MET A 1 179 ? 6.966 -7.688 -18.714 1.00 93.00 179 MET A O 1
ATOM 1431 N N . VAL A 1 180 ? 7.861 -6.208 -20.155 1.00 94.94 180 VAL A N 1
ATOM 1432 C CA . VAL A 1 180 ? 6.654 -6.081 -20.974 1.00 94.94 180 VAL A CA 1
ATOM 1433 C C . VAL A 1 180 ? 6.552 -7.290 -21.896 1.00 94.94 180 VAL A C 1
ATOM 1435 O O . VAL A 1 180 ? 7.399 -7.506 -22.767 1.00 94.94 180 VAL A O 1
ATOM 1438 N N . LEU A 1 181 ? 5.494 -8.071 -21.704 1.00 94.62 181 LEU A N 1
ATOM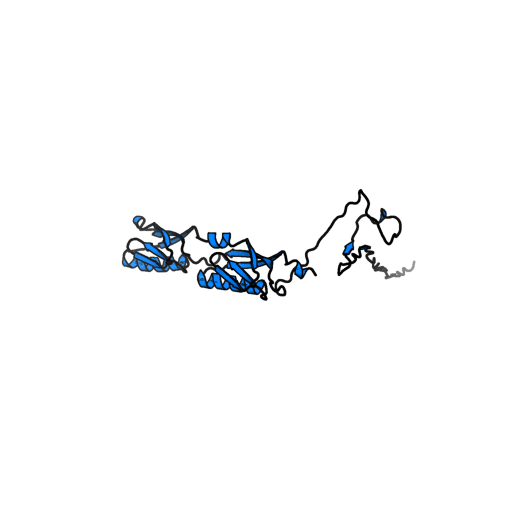 1439 C CA . LEU A 1 181 ? 5.242 -9.313 -22.421 1.00 94.62 181 LEU A CA 1
ATOM 1440 C C . LEU A 1 181 ? 4.944 -9.072 -23.917 1.00 94.62 181 LEU A C 1
ATOM 1442 O O . LEU A 1 181 ? 4.616 -7.949 -24.320 1.00 94.62 181 LEU A O 1
ATOM 1446 N N . PRO A 1 182 ? 5.006 -10.116 -24.769 1.00 94.19 182 PRO A N 1
ATOM 1447 C CA . PRO A 1 182 ? 4.683 -10.005 -26.197 1.00 94.19 182 PRO A CA 1
ATOM 1448 C C . PRO A 1 182 ? 3.258 -9.510 -26.498 1.00 94.19 182 PRO A C 1
ATOM 1450 O O . PRO A 1 182 ? 3.024 -8.909 -27.546 1.00 94.19 182 PRO A O 1
ATOM 1453 N N . ASP A 1 183 ? 2.310 -9.710 -25.581 1.00 94.25 183 ASP A N 1
ATOM 1454 C CA . ASP A 1 183 ? 0.944 -9.167 -25.663 1.00 94.25 183 ASP A CA 1
ATOM 1455 C C . ASP A 1 183 ? 0.860 -7.667 -25.278 1.00 94.25 183 ASP A C 1
ATOM 1457 O O . ASP A 1 183 ? -0.182 -7.008 -25.405 1.00 94.25 183 ASP A O 1
ATOM 1461 N N . GLY A 1 184 ? 1.980 -7.084 -24.846 1.00 93.56 184 GLY A N 1
ATOM 1462 C CA . GLY A 1 184 ? 2.106 -5.701 -24.409 1.00 93.56 184 GLY A CA 1
ATOM 1463 C C . GLY A 1 184 ? 1.575 -5.440 -23.000 1.00 93.56 184 GLY A C 1
ATOM 1464 O O . GLY A 1 184 ? 1.213 -4.295 -22.703 1.00 93.56 184 GLY A O 1
ATOM 1465 N N . THR A 1 185 ? 1.458 -6.467 -22.161 1.00 96.62 185 THR A N 1
ATOM 1466 C CA . THR A 1 185 ? 1.053 -6.348 -20.758 1.00 96.62 185 THR A CA 1
ATOM 1467 C C . THR A 1 185 ? 2.229 -6.540 -19.800 1.00 96.62 185 THR A C 1
ATOM 1469 O O . THR A 1 185 ? 3.301 -7.003 -20.184 1.00 96.62 185 THR A O 1
ATOM 1472 N N . ILE A 1 186 ? 2.028 -6.150 -18.544 1.00 95.50 186 ILE A N 1
ATOM 1473 C CA . ILE A 1 186 ? 2.893 -6.490 -17.414 1.00 95.50 186 ILE A CA 1
ATOM 1474 C C . ILE A 1 186 ? 2.066 -7.229 -16.364 1.00 95.50 186 ILE A C 1
ATOM 1476 O O . ILE A 1 186 ? 0.896 -6.902 -16.152 1.00 95.50 186 ILE A O 1
ATOM 1480 N N . SER A 1 187 ? 2.672 -8.204 -15.693 1.00 94.31 187 SER A N 1
ATOM 1481 C CA . SER A 1 187 ? 2.043 -8.939 -14.595 1.00 94.31 187 SER A CA 1
ATOM 1482 C C . SER A 1 187 ? 2.641 -8.491 -13.269 1.00 94.31 187 SER A C 1
ATOM 1484 O O . SER A 1 187 ? 3.809 -8.758 -12.994 1.00 94.31 187 SER A O 1
ATOM 1486 N N . LEU A 1 188 ? 1.832 -7.830 -12.446 1.00 92.94 188 LEU A N 1
ATOM 1487 C CA . LEU A 1 188 ? 2.205 -7.413 -11.100 1.00 92.94 188 LEU A CA 1
ATOM 1488 C C . LEU A 1 188 ? 1.634 -8.409 -10.080 1.00 92.94 188 LEU A C 1
ATOM 1490 O O . LEU A 1 188 ? 0.421 -8.654 -10.089 1.00 92.94 188 LEU A O 1
ATOM 1494 N N . PRO A 1 189 ? 2.458 -8.974 -9.177 1.00 89.12 189 PRO A N 1
ATOM 1495 C CA . PRO A 1 189 ? 1.968 -9.792 -8.072 1.00 89.12 189 PRO A CA 1
ATOM 1496 C C . PRO A 1 189 ? 0.864 -9.057 -7.311 1.00 89.12 189 PRO A C 1
ATOM 1498 O O . PRO A 1 189 ? 0.970 -7.859 -7.098 1.00 89.12 189 PRO A O 1
ATOM 1501 N N . VAL A 1 190 ? -0.206 -9.741 -6.895 1.00 86.31 190 VAL A N 1
ATOM 1502 C CA . VAL A 1 190 ? -1.314 -9.174 -6.085 1.00 86.31 190 VAL A CA 1
ATOM 1503 C C . VAL A 1 190 ? -2.196 -8.111 -6.787 1.00 86.31 190 VAL A C 1
ATOM 1505 O O . VAL A 1 190 ? -3.405 -8.048 -6.522 1.00 86.31 190 VAL A O 1
ATOM 1508 N N . LEU A 1 191 ? -1.641 -7.298 -7.692 1.00 89.62 191 LEU A N 1
ATOM 1509 C CA . LEU A 1 191 ? -2.341 -6.249 -8.444 1.00 89.62 191 LEU A CA 1
ATOM 1510 C C . LEU A 1 191 ? -2.854 -6.715 -9.812 1.00 89.62 191 LEU A C 1
ATOM 1512 O O . LEU A 1 191 ? -3.745 -6.068 -10.360 1.00 89.62 191 LEU A O 1
ATOM 1516 N N . GLY A 1 192 ? -2.345 -7.832 -10.336 1.00 91.88 192 GLY A N 1
ATOM 1517 C CA . GLY A 1 192 ? -2.807 -8.444 -11.581 1.00 91.88 192 GLY A CA 1
ATOM 1518 C C . GLY A 1 192 ? -2.115 -7.899 -12.832 1.00 91.88 192 GLY A C 1
ATOM 1519 O O . GLY A 1 192 ? -0.989 -7.408 -12.784 1.00 91.88 192 GLY A O 1
ATOM 1520 N N . ILE A 1 193 ? -2.789 -8.031 -13.976 1.00 94.38 193 ILE A N 1
ATOM 1521 C CA . ILE A 1 193 ? -2.229 -7.735 -15.300 1.00 94.38 193 ILE A CA 1
ATOM 1522 C C . ILE A 1 193 ? -2.606 -6.315 -15.737 1.00 94.38 193 ILE A C 1
ATOM 1524 O O . ILE A 1 193 ? -3.777 -5.934 -15.699 1.00 94.38 193 ILE A O 1
ATOM 1528 N N . TYR A 1 194 ? -1.626 -5.546 -16.213 1.00 95.38 194 TYR A N 1
ATOM 1529 C CA . TYR A 1 194 ? -1.817 -4.187 -16.721 1.00 95.38 194 TYR A CA 1
ATOM 1530 C C . TYR A 1 194 ? -1.385 -4.096 -18.178 1.00 95.38 194 TYR A C 1
ATOM 1532 O O . TYR A 1 194 ? -0.284 -4.505 -18.537 1.00 95.38 194 TYR A O 1
ATOM 1540 N N . LYS A 1 195 ? -2.218 -3.484 -19.027 1.00 95.81 195 LYS A N 1
ATOM 1541 C CA . LYS A 1 195 ? -1.772 -3.055 -20.356 1.00 95.81 195 LYS A CA 1
ATOM 1542 C C . LYS A 1 195 ? -0.723 -1.957 -20.188 1.00 95.81 195 LYS A C 1
ATOM 1544 O O . LYS A 1 195 ? -1.016 -0.949 -19.553 1.00 95.81 195 LYS A O 1
ATOM 1549 N N . ALA A 1 196 ? 0.458 -2.169 -20.761 1.00 94.44 196 ALA A N 1
ATOM 1550 C CA . ALA A 1 196 ? 1.577 -1.236 -20.681 1.00 94.44 196 ALA A CA 1
ATOM 1551 C C . ALA A 1 196 ? 1.934 -0.669 -22.060 1.00 94.44 196 ALA A C 1
ATOM 1553 O O . ALA A 1 196 ? 2.152 0.530 -22.188 1.00 94.44 196 ALA A O 1
ATOM 1554 N N . GLN A 1 197 ? 1.920 -1.504 -23.106 1.00 93.56 197 GLN A N 1
ATOM 1555 C CA . GLN A 1 197 ? 2.279 -1.092 -24.464 1.00 93.56 197 GLN A CA 1
ATOM 1556 C C . GLN A 1 197 ? 1.469 0.126 -24.934 1.00 93.56 197 GLN A C 1
ATOM 1558 O O . GLN A 1 197 ? 0.239 0.131 -24.844 1.00 93.56 197 GLN A O 1
ATOM 1563 N N . GLY A 1 198 ? 2.172 1.117 -25.485 1.00 91.69 198 GLY A N 1
ATOM 1564 C CA . GLY A 1 198 ? 1.613 2.366 -25.997 1.00 91.69 198 GLY A CA 1
ATOM 1565 C C . GLY A 1 198 ? 1.269 3.395 -24.917 1.00 91.69 198 GLY A C 1
ATOM 1566 O O . GLY A 1 198 ? 0.861 4.500 -25.260 1.00 91.69 198 GLY A O 1
ATOM 1567 N N . MET A 1 199 ? 1.430 3.071 -23.628 1.00 91.44 199 MET A N 1
ATOM 1568 C CA . MET A 1 199 ? 1.237 4.030 -22.539 1.00 91.44 199 MET A CA 1
ATOM 1569 C C . MET A 1 199 ? 2.552 4.733 -22.184 1.00 91.44 199 MET A C 1
ATOM 1571 O O . MET A 1 199 ? 3.606 4.092 -22.206 1.00 91.44 199 MET A O 1
ATOM 1575 N N . PRO A 1 200 ? 2.508 6.020 -21.800 1.00 92.31 200 PRO A N 1
ATOM 1576 C CA . PRO A 1 200 ? 3.619 6.671 -21.120 1.00 92.31 200 PRO A CA 1
ATOM 1577 C C . PRO A 1 200 ? 3.929 6.022 -19.764 1.00 92.31 200 PRO A C 1
ATOM 1579 O O . PRO A 1 200 ? 3.012 5.562 -19.074 1.00 92.31 200 PRO A O 1
ATOM 1582 N N . LEU A 1 201 ? 5.197 6.054 -19.331 1.00 91.69 201 LEU A N 1
ATOM 1583 C CA . LEU A 1 201 ? 5.616 5.522 -18.018 1.00 91.69 201 LEU A CA 1
ATOM 1584 C C . LEU A 1 201 ? 4.831 6.162 -16.865 1.00 91.69 201 LEU A C 1
ATOM 1586 O O . LEU A 1 201 ? 4.355 5.468 -15.970 1.00 91.69 201 LEU A O 1
ATOM 1590 N N . GLU A 1 202 ? 4.655 7.486 -16.919 1.00 91.19 202 GLU A N 1
ATOM 1591 C CA . GLU A 1 202 ? 3.922 8.257 -15.906 1.00 91.19 202 GLU A CA 1
ATOM 1592 C C . GLU A 1 202 ? 2.439 7.857 -15.851 1.00 91.19 202 GLU A C 1
ATOM 1594 O O . GLU A 1 202 ? 1.874 7.695 -14.771 1.00 91.19 202 GLU A O 1
ATOM 1599 N N . SER A 1 203 ? 1.810 7.624 -17.006 1.00 93.06 203 SER A N 1
ATOM 1600 C CA . SER A 1 203 ? 0.410 7.194 -17.074 1.00 93.06 203 SER A CA 1
ATOM 1601 C C . SER A 1 203 ? 0.212 5.793 -16.493 1.00 93.06 203 SER A C 1
ATOM 1603 O O . SER A 1 203 ? -0.765 5.560 -15.779 1.00 93.06 203 SER A O 1
ATOM 1605 N N . LEU A 1 204 ? 1.144 4.869 -16.756 1.00 94.69 204 LEU A N 1
ATOM 1606 C CA . LEU A 1 204 ? 1.127 3.540 -16.145 1.00 94.69 204 LEU A CA 1
ATOM 1607 C C . LEU A 1 204 ? 1.305 3.629 -14.622 1.00 94.69 204 LEU A C 1
ATOM 1609 O O . LEU A 1 204 ? 0.531 3.018 -13.884 1.00 94.69 204 LEU A O 1
ATOM 1613 N N . ALA A 1 205 ? 2.265 4.433 -14.156 1.00 94.06 205 ALA A N 1
ATOM 1614 C CA . ALA A 1 205 ? 2.495 4.676 -12.733 1.00 94.06 205 ALA A CA 1
ATOM 1615 C C . ALA A 1 205 ? 1.230 5.205 -12.038 1.00 94.06 205 ALA A C 1
ATOM 1617 O O . ALA A 1 205 ? 0.801 4.658 -11.021 1.00 94.06 205 ALA A O 1
ATOM 1618 N N . ALA A 1 206 ? 0.583 6.214 -12.630 1.00 93.62 206 ALA A N 1
ATOM 1619 C CA . ALA A 1 206 ? -0.648 6.802 -12.110 1.00 93.62 206 ALA A CA 1
ATOM 1620 C C . ALA A 1 206 ? -1.798 5.786 -12.048 1.00 93.62 206 ALA A C 1
ATOM 1622 O O . ALA A 1 206 ? -2.525 5.733 -11.054 1.00 93.62 206 ALA A O 1
ATOM 1623 N N . LYS A 1 207 ? -1.944 4.937 -13.074 1.00 94.88 207 LYS A N 1
ATOM 1624 C CA . LYS A 1 207 ? -2.970 3.885 -13.104 1.00 94.88 207 LYS A CA 1
ATOM 1625 C C . LYS A 1 207 ? -2.767 2.851 -11.993 1.00 94.88 207 LYS A C 1
ATOM 1627 O O . LYS A 1 207 ? -3.733 2.461 -11.332 1.00 94.88 207 LYS A O 1
ATOM 1632 N N . ILE A 1 208 ? -1.525 2.423 -11.770 1.00 94.88 208 ILE A N 1
ATOM 1633 C CA . ILE A 1 208 ? -1.180 1.495 -10.686 1.00 94.88 208 ILE A CA 1
ATOM 1634 C C . ILE A 1 208 ? -1.452 2.158 -9.329 1.00 94.88 208 ILE A C 1
ATOM 1636 O O . ILE A 1 208 ? -2.148 1.574 -8.499 1.00 94.88 208 ILE A O 1
ATOM 1640 N N . ALA A 1 209 ? -0.982 3.392 -9.119 1.00 92.81 209 ALA A N 1
ATOM 1641 C CA . ALA A 1 209 ? -1.195 4.135 -7.875 1.00 92.81 209 ALA A CA 1
ATOM 1642 C C . ALA A 1 209 ? -2.687 4.309 -7.549 1.00 92.81 209 ALA A C 1
ATOM 1644 O O . ALA A 1 209 ? -3.109 4.097 -6.410 1.00 92.81 209 ALA A O 1
ATOM 1645 N N . GLN A 1 210 ? -3.501 4.629 -8.559 1.00 93.12 210 GLN A N 1
ATOM 1646 C CA . GLN A 1 210 ? -4.948 4.745 -8.409 1.00 93.12 210 GLN A CA 1
ATOM 1647 C C . GLN A 1 210 ? -5.584 3.407 -8.010 1.00 93.12 210 GLN A C 1
ATOM 1649 O O . GLN A 1 210 ? -6.383 3.369 -7.077 1.00 93.12 210 GLN A O 1
ATOM 1654 N N . THR A 1 211 ? -5.178 2.304 -8.645 1.00 92.62 211 THR A N 1
ATOM 1655 C CA . THR A 1 211 ? -5.705 0.967 -8.322 1.00 92.62 211 THR A CA 1
ATOM 1656 C C . THR A 1 211 ? -5.359 0.557 -6.889 1.00 92.62 211 THR A C 1
ATOM 1658 O O . THR A 1 211 ? -6.204 0.022 -6.170 1.00 92.62 211 THR A O 1
ATOM 1661 N N . VAL A 1 212 ? -4.132 0.838 -6.438 1.00 90.88 212 VAL A N 1
ATOM 1662 C CA . VAL A 1 212 ? -3.715 0.560 -5.055 1.00 90.88 212 VAL A CA 1
ATOM 1663 C C . VAL A 1 212 ? -4.536 1.383 -4.061 1.00 90.88 212 VAL A C 1
ATOM 1665 O O . VAL A 1 212 ? -5.020 0.837 -3.070 1.00 90.88 212 VAL A O 1
ATOM 1668 N N . LYS A 1 213 ? -4.755 2.669 -4.349 1.00 91.06 213 LYS A N 1
ATOM 1669 C CA . LYS A 1 213 ? -5.580 3.552 -3.517 1.00 91.06 213 LYS A CA 1
ATOM 1670 C C . LYS A 1 213 ? -7.026 3.067 -3.414 1.00 91.06 213 LYS A C 1
ATOM 1672 O O . LYS A 1 213 ? -7.585 3.084 -2.323 1.00 91.06 213 LYS A O 1
ATOM 1677 N N . GLU A 1 214 ? -7.630 2.648 -4.521 1.00 90.62 214 GLU A N 1
ATOM 1678 C CA . GLU A 1 214 ? -9.011 2.147 -4.543 1.00 90.62 214 GLU A CA 1
ATOM 1679 C C . GLU A 1 214 ? -9.154 0.821 -3.797 1.00 90.62 214 GLU A C 1
ATOM 1681 O O . GLU A 1 214 ? -10.094 0.643 -3.027 1.00 90.62 214 GLU A O 1
ATOM 1686 N N . LYS A 1 215 ? -8.209 -0.102 -3.996 1.00 87.50 215 LYS A N 1
ATOM 1687 C CA . LYS A 1 215 ? -8.284 -1.448 -3.419 1.00 87.50 215 LYS A CA 1
ATOM 1688 C C . LYS A 1 215 ? -7.900 -1.487 -1.939 1.00 87.50 215 LYS A C 1
ATOM 1690 O O . LYS A 1 215 ? -8.502 -2.239 -1.183 1.00 87.50 215 LYS A O 1
ATOM 1695 N N . TYR A 1 216 ? -6.911 -0.696 -1.525 1.00 87.62 216 TYR A N 1
ATOM 1696 C CA . TYR A 1 216 ? -6.308 -0.791 -0.189 1.00 87.62 216 TYR A CA 1
ATOM 1697 C C . TYR A 1 216 ? -6.488 0.459 0.670 1.00 87.62 216 TYR A C 1
ATOM 1699 O O . TYR A 1 216 ? -6.013 0.477 1.802 1.00 87.62 216 TYR A O 1
ATOM 1707 N N . HIS A 1 217 ? -7.135 1.510 0.154 1.00 88.88 217 HIS A N 1
ATOM 1708 C CA . HIS A 1 217 ? -7.350 2.799 0.834 1.00 88.88 217 HIS A CA 1
ATOM 1709 C C . HIS A 1 217 ? -6.060 3.547 1.229 1.00 88.88 217 HIS A C 1
ATOM 1711 O O . HIS A 1 217 ? -6.114 4.669 1.728 1.00 88.88 217 HIS A O 1
ATOM 1717 N N . ASN A 1 218 ? -4.893 2.966 0.948 1.00 88.56 218 ASN A N 1
ATOM 1718 C CA . ASN A 1 218 ? -3.575 3.516 1.216 1.00 88.56 218 ASN A CA 1
ATOM 1719 C C . ASN A 1 218 ? -3.003 4.192 -0.029 1.00 88.56 218 ASN A C 1
ATOM 1721 O O . ASN A 1 218 ? -3.138 3.695 -1.149 1.00 88.56 218 ASN A O 1
ATOM 1725 N N . LYS A 1 219 ? -2.341 5.333 0.172 1.00 88.25 219 LYS A N 1
ATOM 1726 C CA . LYS A 1 219 ? -1.673 6.067 -0.904 1.00 88.25 219 LYS A CA 1
ATOM 1727 C C . LYS A 1 219 ? -0.226 5.613 -1.025 1.00 88.25 219 LYS A C 1
ATOM 1729 O O . LYS A 1 219 ? 0.506 5.575 -0.039 1.00 88.25 219 LYS A O 1
ATOM 1734 N N . PHE A 1 220 ? 0.171 5.298 -2.249 1.00 88.75 220 PHE A N 1
ATOM 1735 C CA . PHE A 1 220 ? 1.541 4.953 -2.585 1.00 88.75 220 PHE A CA 1
ATOM 1736 C C . PHE A 1 220 ? 2.018 5.863 -3.705 1.00 88.75 220 PHE A C 1
ATOM 1738 O O . PHE A 1 220 ? 1.340 6.014 -4.725 1.00 88.75 220 PHE A O 1
ATOM 1745 N N . HIS A 1 221 ? 3.213 6.410 -3.532 1.00 90.06 221 HIS A N 1
ATOM 1746 C CA . HIS A 1 221 ? 3.972 6.987 -4.617 1.00 90.06 221 HIS A CA 1
ATOM 1747 C C . HIS A 1 221 ? 4.567 5.847 -5.446 1.00 90.06 221 HIS A C 1
ATOM 1749 O O . HIS A 1 221 ? 5.501 5.163 -5.014 1.00 90.06 221 HIS A O 1
ATOM 1755 N N . VAL A 1 222 ? 3.990 5.622 -6.625 1.00 92.75 222 VAL A N 1
ATOM 1756 C CA . VAL A 1 222 ? 4.464 4.620 -7.580 1.00 92.75 222 VAL A CA 1
ATOM 1757 C C . VAL A 1 222 ? 5.365 5.304 -8.595 1.00 92.75 222 VAL A C 1
ATOM 1759 O O . VAL A 1 222 ? 4.937 6.247 -9.260 1.00 92.75 222 VAL A O 1
ATOM 1762 N N . SER A 1 223 ? 6.595 4.818 -8.742 1.00 91.69 223 SER A N 1
ATOM 1763 C CA . SER A 1 223 ? 7.496 5.250 -9.809 1.00 91.69 223 SER A CA 1
ATOM 1764 C C . SER A 1 223 ? 7.722 4.117 -10.802 1.00 91.69 223 SER A C 1
ATOM 1766 O O . SER A 1 223 ? 7.851 2.952 -10.423 1.00 91.69 223 SER A O 1
ATOM 1768 N N . VAL A 1 224 ? 7.743 4.472 -12.086 1.00 92.94 224 VAL A N 1
ATOM 1769 C CA . VAL A 1 224 ? 8.011 3.553 -13.193 1.00 92.94 224 VAL A CA 1
ATOM 1770 C C . VAL A 1 224 ? 9.122 4.162 -14.038 1.00 92.94 224 VAL A C 1
ATOM 1772 O O . VAL A 1 224 ? 8.991 5.290 -14.518 1.00 92.94 224 VAL A O 1
ATOM 1775 N N . SER A 1 225 ? 10.217 3.429 -14.219 1.00 88.94 225 SER A N 1
ATOM 1776 C CA . SER A 1 225 ? 11.340 3.834 -15.067 1.00 88.94 225 SER A CA 1
ATOM 1777 C C . SER A 1 225 ? 11.751 2.709 -16.009 1.00 88.94 225 SER A C 1
ATOM 1779 O O . SER A 1 225 ? 11.613 1.532 -15.689 1.00 88.94 225 SER A O 1
ATOM 1781 N N . ALA A 1 226 ? 12.250 3.064 -17.190 1.00 86.19 226 ALA A N 1
ATOM 1782 C CA . ALA A 1 226 ? 12.825 2.095 -18.115 1.00 86.19 226 ALA A CA 1
ATOM 1783 C C . ALA A 1 226 ? 14.300 1.860 -17.756 1.00 86.19 226 ALA A C 1
ATOM 1785 O O . ALA A 1 226 ? 15.039 2.826 -17.559 1.00 86.19 226 ALA A O 1
ATOM 1786 N N . GLN A 1 227 ? 14.721 0.598 -17.661 1.00 72.31 227 GLN A N 1
ATOM 1787 C CA . GLN A 1 227 ? 16.123 0.238 -17.404 1.00 72.31 227 GLN A CA 1
ATOM 1788 C C . GLN A 1 227 ? 16.820 -0.297 -18.647 1.00 72.31 227 GLN A C 1
ATOM 1790 O O . GLN A 1 227 ? 17.851 0.233 -19.044 1.00 72.31 227 GLN A O 1
ATOM 1795 N N . ASN A 1 228 ? 16.230 -1.320 -19.267 1.00 68.38 228 ASN A N 1
ATOM 1796 C CA . ASN A 1 228 ? 16.727 -1.907 -20.503 1.00 68.38 228 ASN A CA 1
ATOM 1797 C C . ASN A 1 228 ? 15.670 -1.685 -21.576 1.00 68.38 228 ASN A C 1
ATOM 1799 O O . ASN A 1 228 ? 14.549 -2.188 -21.467 1.00 68.38 228 ASN A O 1
ATOM 1803 N N . LEU A 1 229 ? 16.029 -0.889 -22.578 1.00 66.88 229 LEU A N 1
ATOM 1804 C CA . LEU A 1 229 ? 15.197 -0.681 -23.754 1.00 66.88 229 LEU A CA 1
ATOM 1805 C C . LEU A 1 229 ? 15.339 -1.889 -24.669 1.00 66.88 229 LEU A C 1
ATOM 1807 O O . LEU A 1 229 ? 16.442 -2.424 -24.812 1.00 66.88 229 LEU A O 1
ATOM 1811 N N . ALA A 1 230 ? 14.240 -2.308 -25.294 1.00 60.25 230 ALA A N 1
ATOM 1812 C CA . ALA A 1 230 ? 14.319 -3.328 -26.328 1.00 60.25 230 ALA A CA 1
ATOM 1813 C C . ALA A 1 230 ? 15.364 -2.923 -27.388 1.00 60.25 230 ALA A C 1
ATOM 1815 O O . ALA A 1 230 ? 15.417 -1.765 -27.807 1.00 60.25 230 ALA A O 1
ATOM 1816 N N . ILE A 1 231 ? 16.184 -3.884 -27.833 1.00 52.91 231 ILE A N 1
ATOM 1817 C CA . ILE A 1 231 ? 17.300 -3.673 -28.780 1.00 52.91 231 ILE A CA 1
ATOM 1818 C C . ILE A 1 231 ? 16.841 -2.909 -30.037 1.00 52.91 231 ILE A C 1
ATOM 1820 O O . ILE A 1 231 ? 17.565 -2.064 -30.555 1.00 52.91 231 ILE A O 1
ATOM 1824 N N . ASN A 1 232 ? 15.595 -3.129 -30.462 1.00 52.44 232 ASN A N 1
ATOM 1825 C CA . ASN A 1 232 ? 14.991 -2.500 -31.637 1.00 52.44 232 ASN A CA 1
ATOM 1826 C C . ASN A 1 232 ? 14.747 -0.982 -31.499 1.00 52.44 232 ASN A C 1
ATOM 1828 O O . ASN A 1 232 ? 14.371 -0.351 -32.479 1.00 52.44 232 ASN A O 1
ATOM 1832 N N . ARG A 1 233 ? 14.940 -0.382 -30.314 1.00 57.94 233 ARG A N 1
ATOM 1833 C CA . ARG A 1 233 ? 14.832 1.076 -30.099 1.00 57.94 233 ARG A CA 1
ATOM 1834 C C . ARG A 1 233 ? 16.145 1.838 -30.242 1.00 57.94 233 ARG A C 1
ATOM 1836 O O . ARG A 1 233 ? 16.145 3.064 -30.155 1.00 57.94 233 ARG A O 1
ATOM 1843 N N . LEU A 1 234 ? 17.260 1.125 -30.372 1.00 49.94 234 LEU A N 1
ATOM 1844 C CA . LEU A 1 234 ? 18.592 1.717 -30.511 1.00 49.94 234 LEU A CA 1
ATOM 1845 C C . LEU A 1 234 ? 19.011 1.888 -31.982 1.00 49.94 234 LEU A C 1
ATOM 1847 O O . LEU A 1 234 ? 20.150 2.279 -32.230 1.00 49.94 234 LEU A O 1
ATOM 1851 N N . GLN A 1 235 ? 18.110 1.595 -32.928 1.00 38.56 235 GLN A N 1
ATOM 1852 C CA . GLN A 1 235 ? 18.306 1.732 -34.374 1.00 38.56 235 GLN A CA 1
ATOM 1853 C C . GLN A 1 235 ? 17.661 3.007 -34.916 1.00 38.56 235 GLN A C 1
ATOM 1855 O O . GLN A 1 235 ? 16.553 3.358 -34.450 1.00 38.56 235 GLN A O 1
#

Radius of gyration: 33.67 Å; chains: 1; bounding box: 77×91×74 Å

Foldseek 3Di:
DDDDDDDDDDDDDPPPPPPPPPDWQWDDDPPDPDTDTDDDPPPVPDDPDDSDDDDDPPDDDDDDDDPDPPPLQPDFDDAFFKKFKAWAFDPPFDAADQQWWKWKDWPVDHVQTDIFGQHPVQWTQGPPQGIDRRALDTQVRVQVVVQVSCVVPDPPTHIGMDGPGGPCVLRRVQRGIWGQHPVQWTQTPPLGIGRRGRDRQVRSQVVSQVSCCVPRVTGIRMGMDTDDDDPVVSD

Sequence (235 aa):
MTKRKYSILLLITLFLSGCAARETLSVRQPDALKDVEISYENKDLLPAPVSTYRLTSGDVLRLEATPRQINSRQFLIERGDSLRISFNFEDNNYHIMAGDRISIFLQRNSPLNRETTVRMDGRITLPSVGEVMAEGKTPLELKKILTRQFLKKVRDVNVSVSVLQSNMAPFTQMNGEYMVLPDGTISLPVLGIYKAQGMPLESLAAKIAQTVKEKYHNKFHVSVSAQNLAINRLQ